Protein AF-A0A0F8YW34-F1 (afdb_monomer_lite)

InterPro domains:
  IPR036278 Sialidase superfamily [SSF50939] (32-177)

pLDDT: mean 95.63, std 7.69, range [44.94, 98.94]

Organism: NCBI:txid412755

Secondary structure (DSSP, 8-state):
---EEEEEETTTTEEEEEEE----TTSSSBTTB---TTPPEEEE-TTS-EEEEE--BB--GGG---SSB---BS--EEEEESSTT-TT-EEEE--S-S--EEEEEEE-TTS-EEEEEESSSSSB-EEEEEESSSSSS-PPPEEEE---EE---SS-SEEEEEEEEEEEE-STTEEEEEEEEEEEEESS----EEEEEEEEEETTTTEEE-TT-PBPP---

Structure (mmCIF, N/CA/C/O backbone):
data_AF-A0A0F8YW34-F1
#
_entry.id   AF-A0A0F8YW34-F1
#
loop_
_atom_site.group_PDB
_atom_site.id
_atom_site.type_symbol
_atom_site.label_atom_id
_atom_site.label_alt_id
_atom_site.label_comp_id
_atom_site.label_asym_id
_atom_site.label_entity_id
_atom_site.label_seq_id
_atom_site.pdbx_PDB_ins_code
_atom_site.Cartn_x
_atom_site.Cartn_y
_atom_site.Cartn_z
_atom_site.occupancy
_atom_site.B_iso_or_equiv
_atom_site.auth_seq_id
_atom_site.auth_comp_id
_atom_site.auth_asym_id
_atom_site.auth_atom_id
_atom_site.pdbx_PDB_model_num
ATOM 1 N N . VAL A 1 1 ? 14.649 -1.106 5.369 1.00 78.38 1 VAL A N 1
ATOM 2 C CA . VAL A 1 1 ? 15.240 -2.137 4.485 1.00 78.38 1 VAL A CA 1
ATOM 3 C C . VAL A 1 1 ? 15.079 -1.636 3.072 1.00 78.38 1 VAL A C 1
ATOM 5 O O . VAL A 1 1 ? 13.955 -1.326 2.693 1.00 78.38 1 VAL A O 1
ATOM 8 N N . ASP A 1 2 ? 16.179 -1.491 2.342 1.00 91.88 2 ASP A N 1
ATOM 9 C CA . ASP A 1 2 ? 16.135 -0.999 0.966 1.00 91.88 2 ASP A CA 1
ATOM 10 C C . ASP A 1 2 ? 15.548 -2.078 0.041 1.00 91.88 2 ASP A C 1
ATOM 12 O O . ASP A 1 2 ? 15.839 -3.263 0.236 1.00 91.88 2 ASP A O 1
ATOM 16 N N . PRO A 1 3 ? 14.709 -1.709 -0.939 1.00 95.81 3 PRO A N 1
ATOM 17 C CA . PRO A 1 3 ? 14.129 -2.653 -1.879 1.00 95.81 3 PRO A CA 1
ATOM 18 C C . PRO A 1 3 ? 15.153 -3.074 -2.936 1.00 95.81 3 PRO A C 1
ATOM 20 O O . PRO A 1 3 ? 15.829 -2.242 -3.545 1.00 95.81 3 PRO A O 1
ATOM 23 N N . TYR A 1 4 ? 15.211 -4.377 -3.186 1.00 97.62 4 TYR A N 1
ATOM 24 C CA . TYR A 1 4 ? 15.992 -4.974 -4.260 1.00 97.62 4 TYR A CA 1
ATOM 25 C C . TYR A 1 4 ? 15.085 -5.847 -5.124 1.00 97.62 4 TYR A C 1
ATOM 27 O O . TYR A 1 4 ? 14.250 -6.577 -4.590 1.00 97.62 4 TYR A O 1
ATOM 35 N N . VAL A 1 5 ? 15.265 -5.789 -6.443 1.00 98.38 5 VAL A N 1
ATOM 36 C CA . VAL A 1 5 ? 14.493 -6.577 -7.414 1.00 98.38 5 VAL A CA 1
ATOM 37 C C . VAL A 1 5 ? 15.435 -7.418 -8.258 1.00 98.38 5 VAL A C 1
ATOM 39 O O . VAL A 1 5 ? 16.443 -6.922 -8.755 1.00 98.38 5 VAL A O 1
ATOM 42 N N . ALA A 1 6 ? 15.092 -8.689 -8.433 1.00 98.50 6 ALA A N 1
ATOM 43 C CA . ALA A 1 6 ? 15.718 -9.594 -9.384 1.00 98.50 6 ALA A CA 1
ATOM 44 C C . ALA A 1 6 ? 14.631 -10.207 -10.270 1.00 98.50 6 ALA A C 1
ATOM 46 O O . ALA A 1 6 ? 13.474 -10.305 -9.855 1.00 98.50 6 ALA A O 1
ATOM 47 N N . SER A 1 7 ? 15.000 -10.630 -11.472 1.00 98.38 7 SER A N 1
ATOM 48 C CA . SER A 1 7 ? 14.108 -11.360 -12.369 1.00 98.38 7 SER A CA 1
ATOM 49 C C . SER A 1 7 ? 14.742 -12.672 -12.804 1.00 98.38 7 SER A C 1
ATOM 51 O O . SER A 1 7 ? 15.967 -12.800 -12.871 1.00 98.38 7 SER A O 1
ATOM 53 N N . TYR A 1 8 ? 13.884 -13.646 -13.096 1.00 98.50 8 TYR A N 1
ATOM 54 C CA . TYR A 1 8 ? 14.257 -14.924 -13.678 1.00 98.50 8 TYR A CA 1
ATOM 55 C C . TYR A 1 8 ? 13.488 -15.113 -14.980 1.00 98.50 8 TYR A C 1
ATOM 57 O O . TYR A 1 8 ? 12.259 -15.049 -15.000 1.00 98.50 8 TYR A O 1
ATOM 65 N N . ASN A 1 9 ? 14.208 -15.326 -16.075 1.00 98.38 9 ASN A N 1
ATOM 66 C CA . ASN A 1 9 ? 13.603 -15.641 -17.359 1.00 98.38 9 ASN A CA 1
ATOM 67 C C . ASN A 1 9 ? 13.508 -17.168 -17.514 1.00 98.38 9 ASN A C 1
ATOM 69 O O . ASN A 1 9 ? 14.533 -17.835 -17.624 1.00 98.38 9 ASN A O 1
ATOM 73 N N . HIS A 1 10 ? 12.281 -17.698 -17.564 1.00 98.38 10 HIS A N 1
ATOM 74 C CA . HIS A 1 10 ? 12.001 -19.138 -17.648 1.00 98.38 10 HIS A CA 1
ATOM 75 C C . HIS A 1 10 ? 12.310 -19.787 -19.007 1.00 98.38 10 HIS A C 1
ATOM 77 O O . HIS A 1 10 ? 12.423 -21.004 -19.075 1.00 98.38 10 HIS A O 1
ATOM 83 N N . GLU A 1 11 ? 12.429 -19.017 -20.091 1.00 98.38 11 GLU A N 1
ATOM 84 C CA . GLU A 1 11 ? 12.780 -19.563 -21.413 1.00 98.38 11 GLU A CA 1
ATOM 85 C C . GLU A 1 11 ? 14.292 -19.751 -21.566 1.00 98.38 11 GLU A C 1
ATOM 87 O O . GLU A 1 11 ? 14.752 -20.619 -22.304 1.00 98.38 11 GLU A O 1
ATOM 92 N N . THR A 1 12 ? 15.074 -18.908 -20.889 1.00 98.25 12 THR A N 1
ATOM 93 C CA . THR A 1 12 ? 16.540 -18.864 -21.016 1.00 98.25 12 THR A CA 1
ATOM 94 C C . THR A 1 12 ? 17.282 -19.338 -19.771 1.00 98.25 12 THR A C 1
ATOM 96 O O . THR A 1 12 ? 18.509 -19.422 -19.810 1.00 98.25 12 THR A O 1
ATOM 99 N N . ASP A 1 13 ? 16.559 -19.600 -18.682 1.00 98.31 13 ASP A N 1
ATOM 100 C CA . ASP A 1 13 ? 17.075 -19.945 -17.355 1.00 98.31 13 ASP A CA 1
ATOM 101 C C . ASP A 1 13 ? 18.115 -18.953 -16.807 1.00 98.31 13 ASP A C 1
ATOM 103 O O . ASP A 1 13 ? 19.103 -19.318 -16.163 1.00 98.31 13 ASP A O 1
ATOM 107 N N . LYS A 1 14 ? 17.908 -17.658 -17.072 1.00 98.50 14 LYS A N 1
ATOM 108 C CA . LYS A 1 14 ? 18.834 -16.589 -16.674 1.00 98.50 14 LYS A CA 1
ATOM 109 C C . LYS A 1 14 ? 18.244 -15.688 -15.602 1.00 98.50 14 LYS A C 1
ATOM 111 O O . LYS A 1 14 ? 17.113 -15.219 -15.716 1.00 98.50 14 LYS A O 1
ATOM 116 N N . TRP A 1 15 ? 19.074 -15.390 -14.606 1.00 98.56 15 TRP A N 1
ATOM 117 C CA . TRP A 1 15 ? 18.828 -14.358 -13.604 1.00 98.56 15 TRP A CA 1
ATOM 118 C C . TRP A 1 15 ? 19.350 -12.994 -14.063 1.00 98.56 15 TRP A C 1
ATOM 120 O O . TRP A 1 15 ? 20.400 -12.906 -14.703 1.00 98.56 15 TRP A O 1
ATOM 130 N N . ALA A 1 16 ? 18.658 -11.932 -13.658 1.00 98.00 16 ALA A N 1
ATOM 131 C CA . ALA A 1 16 ? 19.157 -10.561 -13.681 1.00 98.00 16 ALA A CA 1
ATOM 132 C C . ALA A 1 16 ? 18.957 -9.902 -12.306 1.00 98.00 16 ALA A C 1
ATOM 134 O O . ALA A 1 16 ? 17.943 -10.129 -11.644 1.00 98.00 16 ALA A O 1
ATOM 135 N N . GLY A 1 17 ? 19.916 -9.072 -11.886 1.00 97.19 17 GLY A N 1
ATOM 136 C CA . GLY A 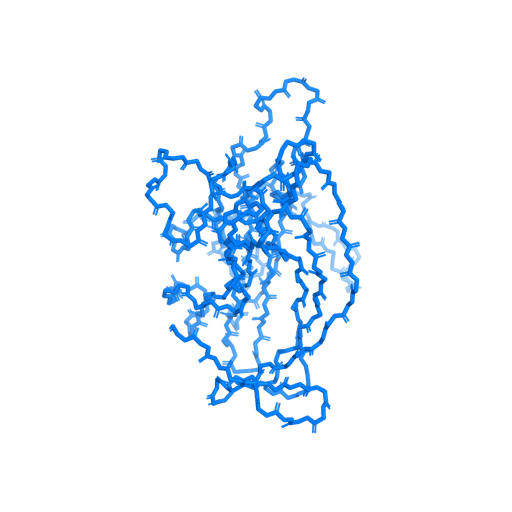1 17 ? 19.918 -8.424 -10.571 1.00 97.19 17 GLY A CA 1
ATOM 137 C C . GLY A 1 17 ? 20.587 -9.261 -9.465 1.00 97.19 17 GLY A C 1
ATOM 138 O O . GLY A 1 17 ? 21.346 -10.183 -9.771 1.00 97.19 17 GLY A O 1
ATOM 139 N N . PRO A 1 18 ? 20.340 -8.938 -8.180 1.00 97.94 18 PRO A N 1
ATOM 140 C CA . PRO A 1 18 ? 19.383 -7.939 -7.709 1.00 97.94 18 PRO A CA 1
ATOM 141 C C . PRO A 1 18 ? 19.844 -6.492 -7.944 1.00 97.94 18 PRO A C 1
ATOM 143 O O . PRO A 1 18 ? 21.006 -6.158 -7.728 1.00 97.94 18 PRO A O 1
ATOM 146 N N . PHE A 1 19 ? 18.915 -5.616 -8.323 1.00 98.50 19 PHE A N 1
ATOM 147 C CA . PHE A 1 19 ? 19.133 -4.174 -8.452 1.00 98.50 19 PHE A CA 1
ATOM 148 C C . PHE A 1 19 ? 18.422 -3.427 -7.325 1.00 98.50 19 PHE A C 1
ATOM 150 O O . PHE A 1 19 ? 17.274 -3.740 -7.004 1.00 98.50 19 PHE A O 1
ATOM 157 N N . LYS A 1 20 ? 19.100 -2.446 -6.719 1.00 97.88 20 LYS A N 1
ATOM 158 C CA . LYS A 1 20 ? 18.512 -1.566 -5.701 1.00 97.88 20 LYS A CA 1
ATOM 159 C C . LYS A 1 20 ? 17.516 -0.624 -6.377 1.00 97.88 20 LYS A C 1
ATOM 161 O O . LYS A 1 20 ? 17.903 0.117 -7.275 1.00 97.88 20 LYS A O 1
ATOM 166 N N . ALA A 1 21 ? 16.265 -0.635 -5.931 1.00 97.94 21 ALA A N 1
ATOM 167 C CA . ALA A 1 21 ? 15.200 0.160 -6.543 1.00 97.94 21 ALA A CA 1
ATOM 168 C C . ALA A 1 21 ? 14.964 1.517 -5.858 1.00 97.94 21 ALA A C 1
ATOM 170 O O . ALA A 1 21 ? 14.319 2.395 -6.420 1.00 97.94 21 ALA A O 1
ATOM 171 N N . GLY A 1 22 ? 15.492 1.704 -4.648 1.00 96.38 22 GLY A N 1
ATOM 172 C CA . GLY A 1 22 ? 15.377 2.950 -3.897 1.00 96.38 22 GLY A CA 1
ATOM 173 C C . GLY A 1 22 ? 16.007 2.849 -2.512 1.00 96.38 22 GLY A C 1
ATOM 174 O O . GLY A 1 22 ? 16.590 1.822 -2.157 1.00 96.38 22 GLY A O 1
ATOM 175 N N . GLU A 1 23 ? 15.902 3.915 -1.724 1.00 94.94 23 GLU A N 1
ATOM 176 C CA . GLU A 1 23 ? 16.476 3.996 -0.376 1.00 94.94 23 GLU A CA 1
ATOM 177 C C . GLU A 1 23 ? 15.376 4.164 0.667 1.00 94.94 23 GLU A C 1
ATOM 179 O O . GLU A 1 23 ? 14.459 4.961 0.497 1.00 94.94 23 GLU A O 1
ATOM 184 N N . SER A 1 24 ? 15.446 3.408 1.761 1.00 92.75 24 SER A N 1
ATOM 185 C CA . SER A 1 24 ? 14.468 3.500 2.841 1.00 92.75 24 SER A CA 1
ATOM 186 C C . SER A 1 24 ? 15.072 4.155 4.076 1.00 92.75 24 SER A C 1
ATOM 188 O O . SER A 1 24 ? 16.062 3.676 4.621 1.00 92.75 24 SER A O 1
ATOM 190 N N . ILE A 1 25 ? 14.379 5.159 4.626 1.00 89.50 25 ILE A N 1
ATOM 191 C CA . ILE A 1 25 ? 14.719 5.781 5.924 1.00 89.50 25 ILE A CA 1
ATOM 192 C C . ILE A 1 25 ? 14.671 4.760 7.082 1.00 89.50 25 ILE A C 1
ATOM 194 O O . ILE A 1 25 ? 15.254 4.971 8.144 1.00 89.50 25 ILE A O 1
ATOM 198 N N . LEU A 1 26 ? 13.982 3.628 6.899 1.00 88.31 26 LEU A N 1
ATOM 199 C CA . LEU A 1 26 ? 13.959 2.538 7.877 1.00 88.31 26 LEU A CA 1
ATOM 200 C C . LEU A 1 26 ? 15.252 1.708 7.887 1.00 88.31 26 LEU A C 1
ATOM 202 O O . LEU A 1 26 ? 15.435 0.879 8.777 1.00 88.31 26 LEU A O 1
ATOM 206 N N . THR A 1 27 ? 16.122 1.854 6.888 1.00 76.69 27 THR A N 1
ATOM 207 C CA . THR A 1 27 ? 17.399 1.139 6.816 1.00 76.69 27 THR A CA 1
ATOM 208 C C . THR A 1 27 ? 18.437 1.820 7.708 1.00 76.69 27 THR A C 1
ATOM 210 O O . THR A 1 27 ? 18.690 3.010 7.573 1.00 76.69 27 THR A O 1
ATOM 213 N N . GLY A 1 28 ? 19.058 1.062 8.617 1.00 65.38 28 GLY A N 1
ATOM 214 C CA . GLY A 1 28 ? 20.258 1.505 9.340 1.00 65.38 28 GLY A CA 1
ATOM 215 C C . GLY A 1 28 ? 20.053 2.598 10.394 1.00 65.38 28 GLY A C 1
ATOM 216 O O . GLY A 1 28 ? 21.042 3.123 10.895 1.00 65.38 28 GLY A O 1
ATOM 217 N N . ARG A 1 29 ? 18.804 2.936 10.751 1.00 65.62 29 ARG A N 1
ATOM 218 C CA . ARG A 1 29 ? 18.524 3.985 11.746 1.00 65.62 29 ARG A CA 1
ATOM 219 C C . ARG A 1 29 ? 19.032 3.626 13.146 1.00 65.62 29 ARG A C 1
ATOM 221 O O . ARG A 1 29 ? 19.507 4.505 13.850 1.00 65.62 29 ARG A O 1
ATOM 228 N N . ASP A 1 30 ? 18.978 2.343 13.499 1.00 67.50 30 ASP A N 1
ATOM 229 C CA . ASP A 1 30 ? 19.445 1.808 14.777 1.00 67.50 30 ASP A CA 1
ATOM 230 C C . ASP A 1 30 ? 20.320 0.561 14.521 1.00 67.50 30 ASP A C 1
ATOM 232 O O . ASP A 1 30 ? 19.841 -0.408 13.916 1.00 67.50 30 ASP A O 1
ATOM 236 N N . PRO A 1 31 ? 21.597 0.540 14.953 1.00 65.12 31 PRO A N 1
ATOM 237 C CA . PRO A 1 31 ? 22.459 -0.630 14.808 1.00 65.12 31 PRO A CA 1
ATOM 238 C C . PRO A 1 31 ? 21.824 -1.881 15.434 1.00 65.12 31 PRO A C 1
ATOM 240 O O . PRO A 1 31 ? 21.493 -1.896 16.616 1.00 65.12 31 PRO A O 1
ATOM 243 N N . GLY A 1 32 ? 21.651 -2.941 14.639 1.00 66.62 32 GLY A N 1
ATOM 244 C CA . GLY A 1 32 ? 21.093 -4.221 15.095 1.00 66.62 32 GLY A CA 1
ATOM 245 C C . GLY A 1 32 ? 19.562 -4.321 15.102 1.00 66.62 32 GLY A C 1
ATOM 246 O O . GLY A 1 32 ? 19.044 -5.406 15.358 1.00 66.62 32 GLY A O 1
ATOM 247 N N . MET A 1 33 ? 18.829 -3.252 14.772 1.00 71.56 33 MET A N 1
ATOM 248 C CA . MET A 1 33 ? 17.365 -3.274 14.679 1.00 71.56 33 MET A CA 1
ATOM 249 C C . MET A 1 33 ? 16.914 -3.097 13.230 1.00 71.56 33 MET A C 1
ATOM 251 O O . MET A 1 33 ? 17.154 -2.070 12.599 1.00 71.56 33 MET A O 1
ATOM 255 N N . ILE A 1 34 ? 16.229 -4.110 12.699 1.00 84.50 34 ILE A N 1
ATOM 256 C CA . ILE A 1 34 ? 15.668 -4.082 11.347 1.00 84.50 34 ILE A CA 1
ATOM 257 C C . ILE A 1 34 ? 14.162 -3.875 11.444 1.00 84.50 34 ILE A C 1
ATOM 259 O O . ILE A 1 34 ? 13.439 -4.711 11.983 1.00 84.50 34 ILE A O 1
ATOM 263 N N . ASP A 1 35 ? 13.676 -2.780 10.865 1.00 90.19 35 ASP A N 1
ATOM 264 C CA . ASP A 1 35 ? 12.251 -2.617 10.622 1.00 90.19 35 ASP A CA 1
ATOM 265 C C . ASP A 1 35 ? 11.845 -3.270 9.291 1.00 90.19 35 ASP A C 1
ATOM 267 O O . ASP A 1 35 ? 12.244 -2.825 8.212 1.00 90.19 35 ASP A O 1
ATOM 271 N N . SER A 1 36 ? 11.031 -4.323 9.379 1.00 91.81 36 SER A N 1
ATOM 272 C CA . SER A 1 36 ? 10.539 -5.109 8.242 1.00 91.81 36 SER A CA 1
ATOM 273 C C . SER A 1 36 ? 9.193 -4.637 7.669 1.00 91.81 36 SER A C 1
ATOM 275 O O . SER A 1 36 ? 8.694 -5.227 6.702 1.00 91.81 36 SER A O 1
ATOM 277 N N . HIS A 1 37 ? 8.581 -3.592 8.230 1.00 95.56 37 HIS A N 1
ATOM 278 C CA . HIS A 1 37 ? 7.275 -3.094 7.789 1.00 95.56 37 HIS A CA 1
ATOM 279 C C . HIS A 1 37 ? 7.350 -2.485 6.388 1.00 95.56 37 HIS A C 1
ATOM 281 O O . HIS A 1 37 ? 6.469 -2.739 5.572 1.00 95.56 37 HIS A O 1
ATOM 287 N N . GLY A 1 38 ? 8.443 -1.781 6.084 1.00 93.88 38 GLY A N 1
ATOM 288 C CA . GLY A 1 38 ? 8.675 -1.130 4.793 1.00 93.88 38 GLY A CA 1
ATOM 289 C C . GLY A 1 38 ? 9.249 -2.032 3.698 1.00 93.88 38 GLY A C 1
ATOM 290 O O . GLY A 1 38 ? 9.922 -1.519 2.808 1.00 93.88 38 GLY A O 1
ATOM 291 N N . LYS A 1 39 ? 9.047 -3.355 3.766 1.00 95.12 39 LYS A N 1
ATOM 292 C CA . LYS A 1 39 ? 9.399 -4.261 2.656 1.00 95.12 39 LYS A CA 1
ATOM 293 C C . LYS A 1 39 ? 8.610 -3.875 1.383 1.00 95.12 39 LYS A C 1
ATOM 295 O O . LYS A 1 39 ? 7.516 -3.325 1.521 1.00 95.12 39 LYS A O 1
ATOM 300 N N . PRO A 1 40 ? 9.126 -4.142 0.171 1.00 97.38 40 PRO A N 1
ATOM 301 C CA . PRO A 1 40 ? 8.451 -3.730 -1.055 1.00 97.38 40 PRO A CA 1
ATOM 302 C C . PRO A 1 40 ? 7.186 -4.546 -1.347 1.00 97.38 40 PRO A C 1
ATOM 304 O O . PRO A 1 40 ? 7.170 -5.762 -1.163 1.00 97.38 40 PRO A O 1
ATOM 307 N N . ALA A 1 41 ? 6.167 -3.861 -1.864 1.00 98.19 41 ALA A N 1
ATOM 308 C CA . ALA A 1 41 ? 5.105 -4.428 -2.693 1.00 98.19 41 ALA A CA 1
ATOM 309 C C . ALA A 1 41 ? 5.397 -4.097 -4.163 1.00 98.19 41 ALA A C 1
ATOM 311 O O . ALA A 1 41 ? 5.991 -3.052 -4.423 1.00 98.19 41 ALA A O 1
ATOM 312 N N . ILE A 1 42 ? 4.996 -4.961 -5.096 1.00 98.56 42 ILE A N 1
ATOM 313 C CA . ILE A 1 42 ? 5.322 -4.856 -6.526 1.00 98.56 42 ILE A CA 1
ATOM 314 C C . ILE A 1 42 ? 4.069 -5.000 -7.390 1.00 98.56 42 ILE A C 1
ATOM 316 O O . ILE A 1 42 ? 3.207 -5.817 -7.076 1.00 98.56 42 ILE A O 1
ATOM 320 N N . ILE A 1 43 ? 3.987 -4.243 -8.486 1.00 98.69 43 ILE A N 1
ATOM 321 C CA . ILE A 1 43 ? 3.012 -4.472 -9.562 1.00 98.69 43 ILE A CA 1
ATOM 322 C C . ILE A 1 43 ? 3.586 -4.050 -10.918 1.00 98.69 43 ILE A C 1
ATOM 324 O O . ILE A 1 43 ? 4.527 -3.259 -10.969 1.00 98.69 43 ILE A O 1
ATOM 328 N N . ILE A 1 44 ? 3.035 -4.576 -12.012 1.00 98.88 44 ILE A N 1
ATOM 329 C CA . ILE A 1 44 ? 3.383 -4.176 -13.382 1.00 98.88 44 ILE A CA 1
ATOM 330 C C . ILE A 1 44 ? 2.157 -3.515 -14.012 1.00 98.88 44 ILE A C 1
ATOM 332 O O . ILE A 1 44 ? 1.078 -4.116 -14.035 1.00 98.88 44 ILE A O 1
ATOM 336 N N . ASP A 1 45 ? 2.310 -2.288 -14.503 1.00 98.81 45 ASP A N 1
ATOM 337 C CA . ASP A 1 45 ? 1.236 -1.552 -15.178 1.00 98.81 45 ASP A CA 1
ATOM 338 C C . ASP A 1 45 ? 0.948 -2.106 -16.591 1.00 98.81 45 ASP A C 1
ATOM 340 O O . ASP A 1 45 ? 1.600 -3.044 -17.057 1.00 98.81 45 ASP A O 1
ATOM 344 N N . ASP A 1 46 ? -0.043 -1.556 -17.296 1.00 98.75 46 ASP A N 1
ATOM 345 C CA . ASP A 1 46 ? -0.410 -2.033 -18.643 1.00 98.75 46 ASP A CA 1
ATOM 346 C C . ASP A 1 46 ? 0.589 -1.627 -19.731 1.00 98.75 46 ASP A C 1
ATOM 348 O O . ASP A 1 46 ? 0.535 -2.109 -20.863 1.00 98.75 46 ASP A O 1
ATOM 352 N N . LYS A 1 47 ? 1.532 -0.750 -19.392 1.00 98.75 47 LYS A N 1
ATOM 353 C CA . LYS A 1 47 ? 2.621 -0.317 -20.266 1.00 98.75 47 LYS A CA 1
ATOM 354 C C . LYS A 1 47 ? 3.921 -1.069 -19.981 1.00 98.75 47 LYS A C 1
ATOM 356 O O . LYS A 1 47 ? 4.926 -0.785 -20.631 1.00 98.75 47 LYS A O 1
ATOM 361 N N . GLY A 1 48 ? 3.906 -2.029 -19.055 1.00 98.75 48 GLY A N 1
ATOM 362 C CA . GLY A 1 48 ? 5.051 -2.842 -18.666 1.00 98.75 48 GLY A CA 1
ATOM 363 C C . GLY A 1 48 ? 6.014 -2.154 -17.699 1.00 98.75 48 GLY A C 1
ATOM 364 O O . GLY A 1 48 ? 7.077 -2.708 -17.427 1.00 98.75 48 GLY A O 1
ATOM 365 N N . TYR A 1 49 ? 5.705 -0.966 -17.178 1.00 98.88 49 TYR A N 1
ATOM 366 C CA . TYR A 1 49 ? 6.512 -0.378 -16.114 1.00 98.88 49 TYR A CA 1
ATOM 367 C C . TYR A 1 49 ? 6.276 -1.126 -14.807 1.00 98.88 49 TYR A C 1
ATOM 369 O O . TYR A 1 49 ? 5.155 -1.509 -14.472 1.00 98.88 49 TYR A O 1
ATOM 377 N N . ILE A 1 50 ? 7.356 -1.346 -14.065 1.00 98.88 50 ILE A N 1
ATOM 378 C CA . ILE A 1 50 ? 7.314 -2.073 -12.800 1.00 98.88 50 ILE A CA 1
ATOM 379 C C . ILE A 1 50 ? 7.326 -1.034 -11.689 1.00 98.88 50 ILE A C 1
ATOM 381 O O . ILE A 1 50 ? 8.200 -0.171 -11.654 1.00 98.88 50 ILE A O 1
ATOM 385 N N . HIS A 1 51 ? 6.361 -1.122 -10.785 1.00 98.88 51 HIS A N 1
ATOM 386 C CA . HIS A 1 51 ? 6.189 -0.217 -9.659 1.00 98.88 51 HIS A CA 1
ATOM 387 C C . HIS A 1 51 ? 6.545 -0.933 -8.363 1.00 98.88 51 HIS A C 1
ATOM 389 O O . HIS A 1 51 ? 6.164 -2.090 -8.175 1.00 98.88 51 HIS A O 1
ATOM 395 N N . LEU A 1 52 ? 7.215 -0.232 -7.447 1.00 98.75 52 LEU A N 1
ATOM 396 C CA . LEU A 1 52 ? 7.381 -0.676 -6.067 1.00 98.75 52 LEU A CA 1
ATOM 397 C C . LEU A 1 52 ? 6.880 0.376 -5.091 1.00 98.75 52 LEU A C 1
ATOM 399 O O . LEU A 1 52 ? 7.222 1.550 -5.216 1.00 98.75 52 LEU A O 1
ATOM 403 N N . VAL A 1 53 ? 6.179 -0.067 -4.048 1.00 98.69 53 VAL A N 1
ATOM 404 C CA . VAL A 1 53 ? 5.850 0.778 -2.893 1.00 98.69 53 VAL A CA 1
ATOM 405 C C . VAL A 1 53 ? 6.466 0.178 -1.635 1.00 98.69 53 VAL A C 1
ATOM 407 O O . VAL A 1 53 ? 6.203 -0.976 -1.287 1.00 98.69 53 VAL A O 1
ATOM 410 N N . PHE A 1 54 ? 7.304 0.942 -0.937 1.00 98.19 54 PHE A N 1
ATOM 411 C CA . PHE A 1 54 ? 8.135 0.444 0.165 1.00 98.19 54 PHE A CA 1
ATOM 412 C C . PHE A 1 54 ? 8.418 1.529 1.217 1.00 98.19 54 PHE A C 1
ATOM 414 O O . PHE A 1 54 ? 7.902 2.641 1.157 1.00 98.19 54 PHE A O 1
ATOM 421 N N . GLY A 1 55 ? 9.213 1.191 2.234 1.00 96.44 55 GLY A N 1
ATOM 422 C CA . GLY A 1 55 ? 9.830 2.144 3.163 1.00 96.44 55 GLY A CA 1
ATOM 423 C C . GLY A 1 55 ? 8.936 2.730 4.261 1.00 96.44 55 GLY A C 1
ATOM 424 O O . GLY A 1 55 ? 9.461 3.285 5.226 1.00 96.44 55 GLY A O 1
ATOM 425 N N . GLY A 1 56 ? 7.619 2.561 4.161 1.00 96.88 56 GLY A N 1
ATOM 426 C CA . GLY A 1 56 ? 6.656 3.096 5.119 1.00 96.88 56 GLY A CA 1
ATOM 427 C C . GLY A 1 56 ? 6.480 2.242 6.378 1.00 96.88 56 GLY A C 1
ATOM 428 O O . GLY A 1 56 ? 6.267 1.030 6.308 1.00 96.88 56 GLY A O 1
ATOM 429 N N . HIS A 1 57 ? 6.511 2.896 7.539 1.00 97.31 57 HIS A N 1
ATOM 430 C CA . HIS A 1 57 ? 5.939 2.395 8.792 1.00 97.31 57 HIS A CA 1
ATOM 431 C C . HIS A 1 57 ? 5.148 3.515 9.494 1.00 97.31 57 HIS A C 1
ATOM 433 O O . HIS A 1 57 ? 5.305 3.800 10.684 1.00 97.31 57 HIS A O 1
ATOM 439 N N . GLY A 1 58 ? 4.295 4.180 8.718 1.00 97.44 58 GLY A N 1
ATOM 440 C CA . GLY A 1 58 ? 3.325 5.163 9.186 1.00 97.44 58 GLY A CA 1
ATOM 441 C C . GLY A 1 58 ? 3.768 6.622 9.109 1.00 97.44 58 GLY A C 1
ATOM 442 O O . GLY A 1 58 ? 2.972 7.492 9.458 1.00 97.44 58 GLY A O 1
ATOM 443 N N . GLY A 1 59 ? 4.988 6.907 8.645 1.00 96.81 59 GLY A N 1
ATOM 444 C CA . GLY A 1 59 ? 5.496 8.272 8.511 1.00 96.81 59 GLY A CA 1
ATOM 445 C C . GLY A 1 59 ? 5.784 8.956 9.848 1.00 96.81 59 GLY A C 1
ATOM 446 O O . GLY A 1 59 ? 5.421 8.473 10.921 1.00 96.81 59 GLY A O 1
ATOM 447 N N . THR A 1 60 ? 6.464 10.094 9.783 1.00 96.00 60 THR A N 1
ATOM 448 C CA . THR A 1 60 ? 6.847 10.920 10.934 1.00 96.00 60 THR A CA 1
ATOM 449 C C . THR A 1 60 ? 6.190 12.298 10.849 1.00 96.00 60 THR A C 1
ATOM 451 O O . THR A 1 60 ? 5.691 12.693 9.799 1.00 96.00 60 THR A O 1
ATOM 454 N N . GLN A 1 61 ? 6.139 13.028 11.965 1.00 96.88 61 GLN A N 1
ATOM 455 C CA . GLN A 1 61 ? 5.442 14.322 12.046 1.00 96.88 61 GLN A CA 1
ATOM 456 C C . GLN A 1 61 ? 6.040 15.403 11.131 1.00 96.88 61 GLN A C 1
ATOM 458 O O . GLN A 1 61 ? 5.324 16.299 10.694 1.00 96.88 61 GLN A O 1
ATOM 463 N N . ASP A 1 62 ? 7.334 15.319 10.822 1.00 96.44 62 ASP A N 1
ATOM 464 C CA . ASP A 1 62 ? 8.032 16.215 9.894 1.00 96.44 62 ASP A CA 1
ATOM 465 C C . ASP A 1 62 ? 7.569 16.061 8.436 1.00 96.44 62 ASP A C 1
ATOM 467 O O . ASP A 1 62 ? 7.716 16.996 7.655 1.00 96.44 62 ASP A O 1
ATOM 471 N N . LEU A 1 63 ? 6.928 14.939 8.084 1.00 96.62 63 LEU A N 1
ATOM 472 C CA . LEU A 1 63 ? 6.320 14.726 6.764 1.00 96.62 63 LEU A CA 1
ATOM 473 C C . LEU A 1 63 ? 4.963 15.440 6.615 1.00 96.62 63 LEU A C 1
ATOM 475 O O . LEU A 1 63 ? 4.352 15.391 5.550 1.00 96.62 63 LEU A O 1
ATOM 479 N N . GLY A 1 64 ? 4.469 16.086 7.678 1.00 97.62 64 GLY A N 1
ATOM 480 C CA . GLY A 1 64 ? 3.215 16.836 7.699 1.00 97.62 64 GLY A CA 1
ATOM 481 C C . GLY A 1 64 ? 2.163 16.248 8.641 1.00 97.62 64 GLY A C 1
ATOM 482 O O . GLY A 1 64 ? 2.431 15.365 9.455 1.00 97.62 64 GLY A O 1
ATOM 483 N N . LYS A 1 65 ? 0.927 16.752 8.536 1.00 97.94 65 LYS A N 1
ATOM 484 C CA . LYS A 1 65 ? -0.188 16.310 9.382 1.00 97.94 65 LYS A CA 1
ATOM 485 C C . LYS A 1 65 ? -0.854 15.056 8.809 1.00 97.94 65 LYS A C 1
ATOM 487 O O . LYS A 1 65 ? -1.508 15.134 7.773 1.00 97.94 65 LYS A O 1
ATOM 492 N N . ASN A 1 66 ? -0.793 13.941 9.534 1.00 98.31 66 ASN A N 1
ATOM 493 C CA . ASN A 1 66 ? -1.617 12.768 9.249 1.00 98.31 66 ASN A CA 1
ATOM 494 C C . ASN A 1 66 ? -3.049 12.998 9.766 1.00 98.31 66 ASN A C 1
ATOM 496 O O . ASN A 1 66 ? -3.282 13.092 10.971 1.00 98.31 66 ASN A O 1
ATOM 500 N N . THR A 1 67 ? -4.010 13.135 8.854 1.00 97.38 67 THR A N 1
ATOM 501 C CA . THR A 1 67 ? -5.427 13.386 9.172 1.00 97.38 67 THR A CA 1
ATOM 502 C C . THR A 1 67 ? -6.253 12.112 9.339 1.00 97.38 67 THR A C 1
ATOM 504 O O . THR A 1 67 ? -7.388 12.193 9.801 1.00 97.38 67 THR A O 1
ATOM 507 N N . LEU A 1 68 ? -5.695 10.949 8.991 1.00 98.31 68 LEU A N 1
ATOM 508 C CA . LEU A 1 68 ? -6.385 9.654 9.008 1.00 98.31 68 LEU A CA 1
ATOM 509 C C . LEU A 1 68 ? -5.778 8.674 10.017 1.00 98.31 68 LEU A C 1
ATOM 511 O O . LEU A 1 68 ? -6.135 7.495 10.027 1.00 98.31 68 LEU A O 1
ATOM 515 N N . GLY A 1 69 ? -4.870 9.143 10.873 1.00 98.00 69 GLY A N 1
ATOM 516 C CA . GLY A 1 69 ? -4.249 8.289 11.866 1.00 98.00 69 GLY A CA 1
ATOM 517 C C . GLY A 1 69 ? -3.080 8.897 12.614 1.00 98.00 69 GLY A C 1
ATOM 518 O O . GLY A 1 69 ? -2.824 10.101 12.569 1.00 98.00 69 GLY A O 1
ATOM 519 N N . ASN A 1 70 ? -2.363 8.032 13.323 1.00 98.12 70 ASN A N 1
ATOM 520 C CA . ASN A 1 70 ? -1.164 8.394 14.058 1.00 98.12 70 ASN A CA 1
ATOM 521 C C . ASN A 1 70 ? 0.115 8.131 13.251 1.00 98.12 70 ASN A C 1
ATOM 523 O O . ASN A 1 70 ? 0.123 7.485 12.205 1.00 98.12 70 ASN A O 1
ATOM 527 N N . TYR A 1 71 ? 1.222 8.639 13.778 1.00 98.25 71 TYR A N 1
ATOM 528 C CA . TYR A 1 71 ? 2.547 8.506 13.182 1.00 98.25 71 TYR A CA 1
ATOM 529 C C . TYR A 1 71 ? 3.260 7.249 13.678 1.00 98.25 71 TYR A C 1
ATOM 531 O O . TYR A 1 71 ? 2.958 6.723 14.755 1.00 98.25 71 TYR A O 1
ATOM 539 N N . GLY A 1 72 ? 4.247 6.820 12.904 1.00 95.50 72 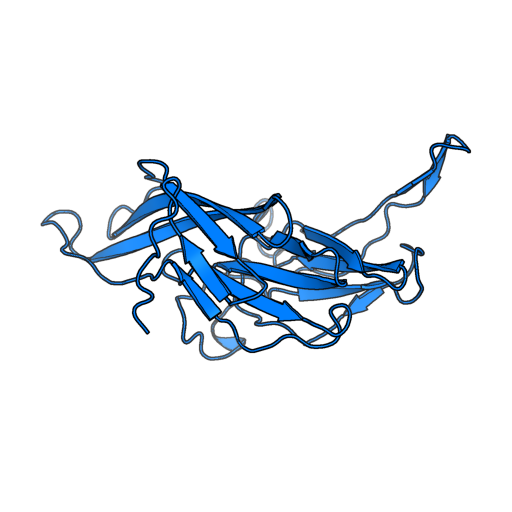GLY A N 1
ATOM 540 C CA . GLY A 1 72 ? 5.243 5.834 13.293 1.00 95.50 72 GLY A CA 1
ATOM 541 C C . GLY A 1 72 ? 6.627 6.306 12.863 1.00 95.50 72 GLY A C 1
ATOM 542 O O . GLY A 1 72 ? 7.167 7.260 13.422 1.00 95.50 72 GLY A O 1
ATOM 543 N N . ARG A 1 73 ? 7.216 5.619 11.885 1.00 93.62 73 ARG A N 1
ATOM 544 C CA . ARG A 1 73 ? 8.532 5.931 11.313 1.00 93.62 73 ARG A CA 1
ATOM 545 C C . ARG A 1 73 ? 8.572 5.595 9.824 1.00 93.62 73 ARG A C 1
ATOM 547 O O . ARG A 1 73 ? 7.740 4.840 9.349 1.00 93.62 73 ARG A O 1
ATOM 554 N N . GLY A 1 74 ? 9.554 6.123 9.096 1.00 94.00 74 GLY A N 1
ATOM 555 C CA . GLY A 1 74 ? 9.756 5.821 7.673 1.00 94.00 74 GLY A CA 1
ATOM 556 C C . GLY A 1 74 ? 8.701 6.433 6.744 1.00 94.00 74 GLY A C 1
ATOM 557 O O . GLY A 1 74 ? 7.500 6.299 6.972 1.00 94.00 74 GLY A O 1
ATOM 558 N N . LYS A 1 75 ? 9.165 7.093 5.680 1.00 96.19 75 LYS A N 1
ATOM 559 C CA . LYS A 1 75 ? 8.326 7.604 4.587 1.00 96.19 75 LYS A CA 1
ATOM 560 C C . LYS A 1 75 ? 7.896 6.429 3.702 1.00 96.19 75 LYS A C 1
ATOM 562 O O . LYS A 1 75 ? 8.747 5.634 3.306 1.00 96.19 75 LYS A O 1
ATOM 567 N N . MET A 1 76 ? 6.603 6.321 3.389 1.00 98.12 76 MET A N 1
ATOM 568 C CA . MET A 1 76 ? 6.147 5.453 2.300 1.00 98.12 76 MET A CA 1
ATOM 569 C C . MET A 1 76 ? 6.589 6.054 0.960 1.00 98.12 76 MET A C 1
ATOM 571 O O . MET A 1 76 ? 6.330 7.224 0.695 1.00 98.12 76 MET A O 1
ATOM 575 N N . ILE A 1 77 ? 7.289 5.262 0.153 1.00 98.38 77 ILE A N 1
ATOM 576 C CA . ILE A 1 77 ? 7.941 5.688 -1.089 1.00 98.38 77 ILE A CA 1
ATOM 577 C C . ILE A 1 77 ? 7.402 4.843 -2.238 1.00 98.38 77 ILE A C 1
ATOM 579 O O . ILE A 1 77 ? 7.255 3.629 -2.085 1.00 98.38 77 ILE A O 1
ATOM 583 N N . HIS A 1 78 ? 7.149 5.482 -3.377 1.00 98.81 78 HIS A N 1
ATOM 584 C CA . HIS A 1 78 ? 6.783 4.838 -4.629 1.00 98.81 78 HIS A CA 1
ATOM 585 C C . HIS A 1 78 ? 7.887 5.064 -5.656 1.00 98.81 78 HIS A C 1
ATOM 587 O O . HIS A 1 78 ? 8.277 6.200 -5.900 1.00 98.81 78 HIS A O 1
ATOM 593 N N . VAL A 1 79 ? 8.390 3.991 -6.259 1.00 98.88 79 VAL A N 1
ATOM 594 C CA . VAL A 1 79 ? 9.316 4.059 -7.394 1.00 98.88 79 VAL A CA 1
ATOM 595 C C . VAL A 1 79 ? 8.751 3.293 -8.577 1.00 98.88 79 VAL A C 1
ATOM 597 O O . VAL A 1 79 ? 7.996 2.336 -8.404 1.00 98.88 79 VAL A O 1
ATOM 600 N N . VAL A 1 80 ? 9.160 3.686 -9.774 1.00 98.88 80 VAL A N 1
ATOM 601 C CA . VAL A 1 80 ? 8.815 3.020 -11.029 1.00 98.88 80 VAL A CA 1
ATOM 602 C C . VAL A 1 80 ? 10.074 2.808 -11.862 1.00 98.88 80 VAL A C 1
ATOM 604 O O . VAL A 1 80 ? 11.029 3.580 -11.756 1.00 98.88 80 VAL A O 1
ATOM 607 N N . THR A 1 81 ? 10.112 1.759 -12.681 1.00 98.88 81 THR A N 1
ATOM 608 C CA . THR A 1 81 ? 11.209 1.580 -13.637 1.00 98.88 81 THR A CA 1
ATOM 609 C C . THR A 1 81 ? 11.256 2.735 -14.633 1.00 98.88 81 THR A C 1
ATOM 611 O O . THR A 1 81 ? 10.228 3.279 -15.032 1.00 98.88 81 THR A O 1
ATOM 614 N N . LYS A 1 82 ? 12.451 3.108 -15.098 1.00 98.75 82 LYS A N 1
ATOM 615 C CA . LYS A 1 82 ? 12.577 4.144 -16.143 1.00 98.75 82 LYS A CA 1
ATOM 616 C C . LYS A 1 82 ? 12.148 3.653 -17.526 1.00 98.75 82 LYS A C 1
ATOM 618 O O . LYS A 1 82 ? 11.825 4.455 -18.402 1.00 98.75 82 LYS A O 1
ATOM 623 N N . LYS A 1 83 ? 12.170 2.336 -17.745 1.00 98.75 83 LYS A N 1
ATOM 624 C CA . LYS A 1 83 ? 11.746 1.684 -18.990 1.00 98.75 83 LYS A CA 1
ATOM 625 C C . LYS A 1 83 ? 10.821 0.502 -18.680 1.00 98.75 83 LYS A C 1
ATOM 627 O O . LYS A 1 83 ? 10.970 -0.120 -17.622 1.00 98.75 83 LYS A O 1
ATOM 632 N N . PRO A 1 84 ? 9.896 0.157 -19.590 1.00 98.69 84 PRO A N 1
ATOM 633 C CA . PRO A 1 84 ? 9.096 -1.052 -19.456 1.00 98.69 84 PRO A CA 1
ATOM 634 C C . PRO A 1 84 ? 9.963 -2.308 -19.342 1.00 98.69 84 PRO A C 1
ATOM 636 O O . PRO A 1 84 ? 10.915 -2.472 -20.103 1.00 98.69 84 PRO A O 1
ATOM 639 N N . MET A 1 85 ? 9.610 -3.196 -18.412 1.00 98.12 85 MET A N 1
ATOM 640 C CA . MET A 1 85 ? 10.209 -4.518 -18.190 1.00 98.12 85 MET A CA 1
ATOM 641 C C . MET A 1 85 ? 11.718 -4.522 -17.882 1.00 98.12 85 MET A C 1
ATOM 643 O O . MET A 1 85 ? 12.349 -5.579 -17.900 1.00 98.12 85 MET A O 1
ATOM 647 N N . ASP A 1 86 ? 12.299 -3.364 -17.558 1.00 98.56 86 ASP A N 1
ATOM 648 C CA . ASP A 1 86 ? 13.719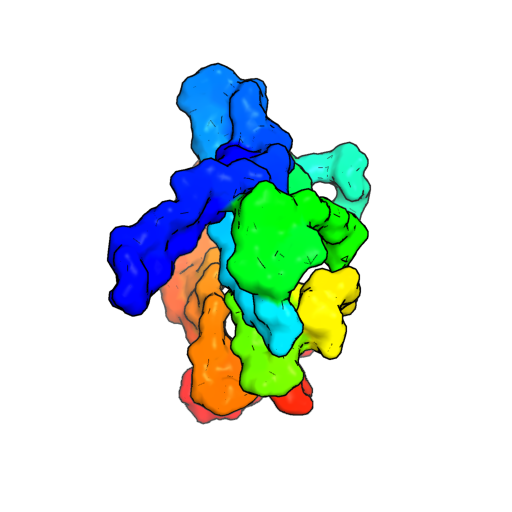 -3.197 -17.243 1.00 98.56 86 ASP A CA 1
ATOM 649 C C . ASP A 1 86 ? 13.899 -2.814 -15.769 1.00 98.56 86 ASP A C 1
ATOM 651 O O . ASP A 1 86 ? 13.686 -1.671 -15.370 1.00 98.56 86 ASP A O 1
ATOM 655 N N . ILE A 1 87 ? 14.309 -3.786 -14.953 1.00 98.69 87 ILE A N 1
ATOM 656 C CA . ILE A 1 87 ? 14.509 -3.626 -13.504 1.00 98.69 87 ILE A CA 1
ATOM 657 C C . ILE A 1 87 ? 15.834 -2.938 -13.129 1.00 98.69 87 ILE A C 1
ATOM 659 O O . ILE A 1 87 ? 16.140 -2.837 -11.939 1.00 98.69 87 ILE A O 1
ATOM 663 N N . SER A 1 88 ? 16.655 -2.517 -14.098 1.00 98.50 88 SER A N 1
ATOM 664 C CA . SER A 1 88 ? 18.004 -1.997 -13.823 1.00 98.50 88 SER A CA 1
ATOM 665 C C . SER A 1 88 ? 18.036 -0.530 -13.383 1.00 98.50 88 SER A C 1
ATOM 667 O O . SER A 1 88 ? 18.982 -0.121 -12.709 1.00 98.50 88 SER A O 1
ATOM 669 N N . GLU A 1 89 ? 17.004 0.256 -13.706 1.00 98.56 89 GLU A N 1
ATOM 670 C CA . GLU A 1 89 ? 16.926 1.683 -13.380 1.00 98.56 89 GLU A CA 1
ATOM 671 C C . GLU A 1 89 ? 15.532 2.095 -12.899 1.00 98.56 89 GLU A C 1
ATOM 673 O O . GLU A 1 89 ? 14.522 1.754 -13.516 1.00 98.56 89 GLU A O 1
ATOM 678 N N . TRP A 1 90 ? 15.496 2.917 -11.849 1.00 98.81 90 TRP A N 1
ATOM 679 C CA . TRP A 1 90 ? 14.274 3.339 -11.163 1.00 98.81 90 TRP A CA 1
ATOM 680 C C . TRP A 1 90 ? 14.233 4.859 -10.974 1.00 98.81 90 TRP A C 1
ATOM 682 O O . TRP A 1 90 ? 15.275 5.521 -10.962 1.00 98.81 90 TRP A O 1
ATOM 692 N N . GLU A 1 91 ? 13.032 5.405 -10.817 1.00 98.50 91 GLU A N 1
ATOM 693 C CA . GLU A 1 91 ? 12.769 6.793 -10.425 1.00 98.50 91 GLU A CA 1
ATOM 694 C C . GLU A 1 91 ? 11.691 6.845 -9.329 1.00 98.50 91 GLU A C 1
ATOM 696 O O . GLU A 1 91 ? 10.749 6.054 -9.354 1.00 98.50 91 GLU A O 1
ATOM 701 N N . GLU A 1 92 ? 11.831 7.747 -8.351 1.00 98.50 92 GLU A N 1
ATOM 702 C CA . GLU A 1 92 ? 10.819 7.977 -7.305 1.00 98.50 92 GLU A CA 1
ATOM 703 C C . GLU A 1 92 ? 9.684 8.859 -7.837 1.00 98.50 92 GLU A C 1
ATOM 705 O O . GLU A 1 92 ? 9.925 9.894 -8.459 1.00 98.50 92 GLU A O 1
ATOM 710 N N . LEU A 1 93 ? 8.445 8.459 -7.551 1.00 97.06 93 LEU A N 1
ATOM 711 C CA . LEU A 1 93 ? 7.238 9.235 -7.787 1.00 97.06 93 LEU A CA 1
ATOM 712 C C . LEU A 1 93 ? 6.717 9.742 -6.433 1.00 97.06 93 LEU A C 1
ATOM 714 O O . LEU A 1 93 ? 6.231 8.968 -5.610 1.00 97.06 93 LEU A O 1
ATOM 718 N N . ASP A 1 94 ? 6.801 11.051 -6.190 1.00 96.19 94 ASP A N 1
ATOM 719 C CA . ASP A 1 94 ? 6.252 11.690 -4.980 1.00 96.19 94 ASP A CA 1
ATOM 720 C C . ASP A 1 94 ? 4.739 11.933 -5.148 1.00 96.19 94 ASP A C 1
ATOM 722 O O . ASP A 1 94 ? 4.269 13.066 -5.232 1.00 96.19 94 ASP A O 1
ATOM 726 N N . ASN A 1 95 ? 3.976 10.846 -5.319 1.00 98.44 95 ASN A N 1
ATOM 727 C CA . ASN A 1 95 ? 2.575 10.886 -5.761 1.00 98.44 95 ASN A CA 1
ATOM 728 C C . ASN A 1 95 ? 1.593 10.082 -4.889 1.00 98.44 95 ASN A C 1
ATOM 730 O O . ASN A 1 95 ? 0.425 9.942 -5.248 1.00 98.44 95 ASN A O 1
ATOM 734 N N . ILE A 1 96 ? 2.047 9.574 -3.743 1.00 98.62 96 ILE A N 1
ATOM 735 C CA . ILE A 1 96 ? 1.232 8.861 -2.749 1.00 98.62 96 ILE A CA 1
ATOM 736 C C . ILE A 1 96 ? 1.413 9.494 -1.367 1.00 98.62 96 ILE A C 1
ATOM 738 O O . ILE A 1 96 ? 2.354 10.253 -1.136 1.00 98.62 96 ILE A O 1
ATOM 742 N N . SER A 1 97 ? 0.519 9.192 -0.423 1.00 98.19 97 SER A N 1
ATOM 743 C CA . SER A 1 97 ? 0.670 9.675 0.955 1.00 98.19 97 SER A CA 1
ATOM 744 C C . SER A 1 97 ? 1.982 9.172 1.580 1.00 98.19 97 SER A C 1
ATOM 746 O O . SER A 1 97 ? 2.277 7.983 1.486 1.00 98.19 97 SER A O 1
ATOM 748 N N . PRO A 1 98 ? 2.748 10.001 2.310 1.00 98.19 98 PRO A N 1
ATOM 749 C CA . PRO A 1 98 ? 3.940 9.521 3.011 1.00 98.19 98 PRO A CA 1
ATOM 750 C C . PRO A 1 98 ? 3.595 8.664 4.245 1.00 98.19 98 PRO A C 1
ATOM 752 O O . PRO A 1 98 ? 4.462 7.970 4.785 1.00 98.19 98 PRO A O 1
ATOM 755 N N . PHE A 1 99 ? 2.341 8.713 4.711 1.00 98.62 99 PHE A N 1
ATOM 756 C CA . PHE A 1 99 ? 1.864 8.059 5.929 1.00 98.62 99 PHE A CA 1
ATOM 757 C C . PHE A 1 99 ? 1.296 6.675 5.620 1.00 98.62 99 PHE A C 1
ATOM 759 O O . PHE A 1 99 ? 0.082 6.494 5.596 1.00 98.62 99 PHE A O 1
ATOM 766 N N . GLY A 1 100 ? 2.160 5.685 5.395 1.00 98.25 100 GLY A N 1
ATOM 767 C CA . GLY A 1 100 ? 1.711 4.336 5.045 1.00 98.25 100 GLY A CA 1
ATOM 768 C C . GLY A 1 100 ? 2.453 3.207 5.743 1.00 98.25 100 GLY A C 1
ATOM 769 O O . GLY A 1 100 ? 3.634 3.330 6.062 1.00 98.25 100 GLY A O 1
ATOM 770 N N . THR A 1 101 ? 1.741 2.108 5.994 1.00 98.69 101 THR A N 1
ATOM 771 C CA . THR A 1 101 ? 2.287 0.807 6.409 1.00 98.69 101 THR A CA 1
ATOM 772 C C . THR A 1 101 ? 1.507 -0.309 5.704 1.00 98.69 101 THR A C 1
ATOM 774 O O . THR A 1 101 ? 0.285 -0.207 5.603 1.00 98.69 101 THR A O 1
ATOM 777 N N . TYR A 1 102 ? 2.178 -1.404 5.322 1.00 98.50 102 TYR A N 1
ATOM 778 C CA . TYR A 1 102 ? 1.570 -2.615 4.729 1.00 98.50 102 TYR A CA 1
ATOM 779 C C . TYR A 1 102 ? 0.956 -2.417 3.338 1.00 98.50 102 TYR A C 1
ATOM 781 O O . TYR A 1 102 ? -0.217 -2.710 3.114 1.00 98.50 102 TYR A O 1
ATOM 789 N N . ASN A 1 103 ? 1.778 -1.925 2.418 1.00 98.38 103 ASN A N 1
ATOM 790 C CA . ASN A 1 103 ? 1.399 -1.630 1.038 1.00 98.38 103 ASN A CA 1
ATOM 791 C C . ASN A 1 103 ? 0.954 -2.901 0.307 1.00 98.38 103 ASN A C 1
ATOM 793 O O . ASN A 1 103 ? 1.651 -3.915 0.356 1.00 98.38 103 ASN A O 1
ATOM 797 N N . GLN A 1 104 ? -0.184 -2.831 -0.376 1.00 98.81 104 GLN A N 1
ATOM 798 C CA . GLN A 1 104 ? -0.756 -3.900 -1.191 1.00 98.81 104 GLN A CA 1
ATOM 799 C C . GLN A 1 104 ? -1.295 -3.272 -2.473 1.00 98.81 104 GLN A C 1
ATOM 801 O O . GLN A 1 104 ? -2.117 -2.360 -2.414 1.00 98.81 104 GLN A O 1
ATOM 806 N N . LEU A 1 105 ? -0.776 -3.708 -3.617 1.00 98.69 105 LEU A N 1
ATOM 807 C CA . LEU A 1 105 ? -1.159 -3.202 -4.931 1.00 98.69 105 LEU A CA 1
ATOM 808 C C . LEU A 1 105 ? -2.064 -4.233 -5.594 1.00 98.69 105 LEU A C 1
ATOM 810 O O . LEU A 1 105 ? -1.666 -5.387 -5.730 1.00 98.69 105 LEU A O 1
ATOM 814 N N . VAL A 1 106 ? -3.251 -3.806 -6.010 1.00 98.75 106 VAL A N 1
ATOM 815 C CA . VAL A 1 106 ? -4.197 -4.624 -6.775 1.00 98.75 106 VAL A CA 1
ATOM 816 C C . VAL A 1 106 ? -4.416 -3.932 -8.111 1.00 98.75 106 VAL A C 1
ATOM 818 O O . VAL A 1 106 ? -4.757 -2.749 -8.130 1.00 98.75 106 VAL A O 1
ATOM 821 N N . LYS A 1 107 ? -4.184 -4.643 -9.218 1.00 98.69 107 LYS A N 1
ATOM 822 C CA . LYS A 1 107 ? -4.484 -4.149 -10.565 1.00 98.69 107 LYS A CA 1
ATOM 823 C C . LYS A 1 107 ? -5.728 -4.856 -11.086 1.00 98.69 107 LYS A C 1
ATOM 825 O O . LYS A 1 107 ? -5.823 -6.079 -10.982 1.00 98.69 107 LYS A O 1
ATOM 830 N N . MET A 1 108 ? -6.667 -4.086 -11.615 1.00 98.62 108 MET A N 1
ATOM 831 C CA . MET A 1 108 ? -7.888 -4.596 -12.233 1.00 98.62 108 MET A CA 1
ATOM 832 C C . MET A 1 108 ? -7.667 -4.859 -13.728 1.00 98.62 108 MET A C 1
ATOM 834 O O . MET A 1 108 ? -6.709 -4.360 -14.319 1.00 98.62 108 MET A O 1
ATOM 838 N N . ASP A 1 109 ? -8.569 -5.611 -14.362 1.00 98.00 109 ASP A N 1
ATOM 839 C CA . ASP A 1 109 ? -8.467 -5.968 -15.788 1.00 98.00 109 ASP A CA 1
ATOM 840 C C . ASP A 1 109 ? -8.489 -4.749 -16.727 1.00 98.00 109 ASP A C 1
ATOM 842 O O . ASP A 1 109 ? -7.975 -4.808 -17.842 1.00 98.00 109 ASP A O 1
ATOM 846 N N . ASN A 1 110 ? -9.079 -3.635 -16.284 1.00 98.06 110 ASN A N 1
ATOM 847 C CA . ASN A 1 110 ? -9.109 -2.371 -17.021 1.00 98.06 110 ASN A CA 1
ATOM 848 C C . ASN A 1 110 ? -7.827 -1.523 -16.855 1.00 98.06 110 ASN A C 1
ATOM 850 O O . ASN A 1 110 ? -7.765 -0.430 -17.416 1.00 98.06 110 ASN A O 1
ATOM 854 N N . GLY A 1 111 ? -6.845 -1.997 -16.080 1.00 98.50 111 GLY A N 1
ATOM 855 C CA . GLY A 1 111 ? -5.582 -1.306 -15.817 1.00 98.50 111 GLY A CA 1
ATOM 856 C C . GLY A 1 111 ? -5.575 -0.405 -14.580 1.00 98.50 111 GLY A C 1
ATOM 857 O O . GLY A 1 111 ? -4.515 0.113 -14.220 1.00 98.50 111 GLY A O 1
ATOM 858 N N . ASP A 1 112 ? -6.712 -0.230 -13.900 1.00 98.81 112 ASP A N 1
ATOM 859 C CA . ASP A 1 112 ? -6.786 0.565 -12.674 1.00 98.81 112 ASP A CA 1
ATOM 860 C C . ASP A 1 112 ? -5.960 -0.078 -11.555 1.00 98.81 112 ASP A C 1
ATOM 862 O O . ASP A 1 112 ? -5.995 -1.294 -11.347 1.00 98.81 112 ASP A O 1
ATOM 866 N N . ILE A 1 113 ? -5.226 0.746 -10.804 1.00 98.94 113 ILE A N 1
ATOM 867 C CA . ILE A 1 113 ? -4.347 0.309 -9.716 1.00 98.94 113 ILE A CA 1
ATOM 868 C C . ILE A 1 113 ? -4.852 0.872 -8.391 1.00 98.94 113 ILE A C 1
ATOM 870 O O . ILE A 1 113 ? -4.876 2.085 -8.168 1.00 98.94 113 ILE A O 1
ATOM 874 N N . TYR A 1 114 ? -5.174 -0.029 -7.469 1.00 98.88 114 TYR A N 1
ATOM 875 C CA . TYR A 1 114 ? -5.527 0.276 -6.091 1.00 98.88 114 TYR A CA 1
ATOM 876 C C . TYR A 1 114 ? -4.311 0.048 -5.192 1.00 98.88 114 TYR A C 1
ATOM 878 O O . TYR A 1 114 ? -3.843 -1.079 -5.036 1.00 98.88 114 TYR A O 1
ATOM 886 N N . LEU A 1 115 ? -3.815 1.114 -4.563 1.00 98.88 115 LEU A N 1
ATOM 887 C CA . LEU A 1 115 ? -2.823 1.031 -3.493 1.00 98.88 115 LEU A CA 1
ATOM 888 C C . LEU A 1 115 ? -3.545 1.009 -2.144 1.00 98.88 115 LEU A C 1
ATOM 890 O O . LEU A 1 115 ? -3.981 2.050 -1.653 1.00 98.88 115 LEU A O 1
ATOM 894 N N . CYS A 1 116 ? -3.649 -0.172 -1.541 1.00 98.88 116 CYS A N 1
ATOM 895 C CA . CYS A 1 116 ? -4.271 -0.397 -0.240 1.00 98.88 116 CYS A CA 1
ATOM 896 C C . CYS A 1 116 ? -3.209 -0.445 0.865 1.00 98.88 116 CYS A C 1
ATOM 898 O O . CYS A 1 116 ? -2.176 -1.100 0.720 1.00 98.88 116 CYS A O 1
ATOM 900 N N . TYR A 1 117 ? -3.437 0.260 1.974 1.00 98.88 117 TYR A N 1
ATOM 901 C CA . TYR A 1 117 ? -2.482 0.335 3.085 1.00 98.88 117 TYR A CA 1
ATOM 902 C C . TYR A 1 117 ? -3.130 0.907 4.349 1.00 98.88 117 TYR A C 1
ATOM 904 O O . TYR A 1 117 ? -4.230 1.463 4.331 1.00 98.88 117 TYR A O 1
ATOM 912 N N . ARG A 1 118 ? -2.431 0.803 5.483 1.00 98.88 118 ARG A N 1
ATOM 913 C CA . ARG A 1 118 ? -2.800 1.512 6.715 1.00 98.88 118 ARG A CA 1
ATOM 914 C C . ARG A 1 118 ? -2.219 2.917 6.683 1.00 98.88 118 ARG A C 1
ATOM 916 O O . ARG A 1 118 ? -0.997 3.050 6.617 1.00 98.88 118 ARG A O 1
ATOM 923 N N . HIS A 1 119 ? -3.062 3.945 6.784 1.00 98.75 119 HIS A N 1
ATOM 924 C CA . HIS A 1 119 ? -2.678 5.353 6.638 1.00 98.75 119 HIS A CA 1
ATOM 925 C C . HIS A 1 119 ? -1.979 5.922 7.893 1.00 98.75 119 HIS A C 1
ATOM 927 O O . HIS A 1 119 ? -2.426 6.896 8.502 1.00 98.75 119 HIS A O 1
ATOM 933 N N . GLY A 1 120 ? -0.907 5.269 8.339 1.00 98.50 120 GLY A N 1
ATOM 934 C CA . GLY A 1 120 ? -0.177 5.590 9.563 1.00 98.50 120 GLY A CA 1
ATOM 935 C C . GLY A 1 120 ? 0.273 4.342 10.326 1.00 98.50 120 GLY A C 1
ATOM 936 O O . GLY A 1 120 ? 0.425 3.252 9.758 1.00 98.50 120 GLY A O 1
ATOM 937 N N . ALA A 1 121 ? 0.494 4.496 11.633 1.00 98.25 121 ALA A N 1
ATOM 938 C CA . ALA A 1 121 ? 0.769 3.386 12.550 1.00 98.25 121 ALA A CA 1
ATOM 939 C C . ALA A 1 121 ? -0.544 2.757 13.072 1.00 98.25 121 ALA A C 1
ATOM 941 O O . ALA A 1 121 ? -1.575 2.842 12.410 1.00 98.25 121 ALA A O 1
ATOM 942 N N . HIS A 1 122 ? -0.528 2.074 14.224 1.00 98.19 122 HIS A N 1
ATOM 943 C CA . HIS A 1 122 ? -1.666 1.267 14.698 1.00 98.19 122 HIS A CA 1
ATOM 944 C C . HIS A 1 122 ? -3.001 2.022 14.768 1.00 98.19 122 HIS A C 1
ATOM 946 O O . HIS A 1 122 ? -4.039 1.440 14.473 1.00 98.19 122 HIS A O 1
ATOM 952 N N . ARG A 1 123 ? -2.999 3.299 15.150 1.00 97.88 123 ARG A N 1
ATOM 953 C CA . ARG A 1 123 ? -4.220 4.081 15.373 1.00 97.88 123 ARG A CA 1
ATOM 954 C C . ARG A 1 123 ? -4.558 4.897 14.131 1.00 97.88 123 ARG A C 1
ATOM 956 O O . ARG A 1 123 ? -4.525 6.124 14.171 1.00 97.88 123 ARG A O 1
ATOM 963 N N . SER A 1 124 ? -4.801 4.197 13.029 1.00 98.69 124 SER A N 1
ATOM 964 C CA . SER A 1 124 ? -4.998 4.794 11.709 1.00 98.69 124 SER A CA 1
ATOM 965 C C . SER A 1 124 ? -5.978 3.986 10.879 1.00 98.69 124 SER A C 1
ATOM 967 O O . SER A 1 124 ? -5.978 2.756 10.943 1.00 98.69 124 SER A O 1
ATOM 969 N N . ASN A 1 125 ? -6.741 4.677 10.038 1.00 98.69 125 ASN A N 1
ATOM 970 C CA . ASN A 1 125 ? -7.632 4.029 9.088 1.00 98.69 125 ASN A CA 1
ATOM 971 C C . ASN A 1 125 ? -6.843 3.156 8.099 1.00 98.69 125 ASN A C 1
ATOM 973 O O . ASN A 1 125 ? -5.717 3.487 7.712 1.00 98.69 125 ASN A O 1
ATOM 977 N N . LEU A 1 126 ? -7.464 2.070 7.641 1.00 98.56 126 LEU A N 1
ATOM 978 C CA . LEU A 1 126 ? -7.070 1.426 6.388 1.00 98.56 126 LEU A CA 1
ATOM 979 C C . LEU A 1 126 ? -7.748 2.149 5.235 1.00 98.56 126 LEU A C 1
ATOM 981 O O . LEU A 1 126 ? -8.923 2.510 5.331 1.00 98.56 126 LEU A O 1
ATOM 985 N N . VAL A 1 127 ? -6.999 2.363 4.163 1.00 98.75 127 VAL A N 1
ATOM 986 C CA . VAL A 1 127 ? -7.420 3.157 3.013 1.00 98.75 127 VAL A CA 1
ATOM 987 C C . VAL A 1 127 ? -7.024 2.467 1.714 1.00 98.75 127 VAL A C 1
ATOM 989 O O . VAL A 1 127 ? -6.144 1.604 1.716 1.00 98.75 127 VAL A O 1
ATOM 992 N N . TYR A 1 128 ? -7.608 2.920 0.608 1.00 98.75 128 TYR A N 1
ATOM 993 C CA . TYR A 1 128 ? -6.999 2.784 -0.710 1.00 98.75 128 TYR A CA 1
ATOM 994 C C . TYR A 1 128 ? -6.779 4.156 -1.354 1.00 98.75 128 TYR A C 1
ATOM 996 O O . TYR A 1 128 ? -7.524 5.101 -1.091 1.00 98.75 128 TYR A O 1
ATOM 1004 N N . GLN A 1 129 ? -5.768 4.258 -2.212 1.00 98.81 129 GLN A N 1
ATOM 1005 C CA . GLN A 1 129 ? -5.651 5.305 -3.224 1.00 98.81 129 GLN A CA 1
ATOM 1006 C C . GLN A 1 129 ? -5.795 4.660 -4.608 1.00 98.81 129 GLN A C 1
ATOM 1008 O O . GLN A 1 129 ? -5.207 3.609 -4.854 1.00 98.81 129 GLN A O 1
ATOM 1013 N N . LEU A 1 130 ? -6.567 5.282 -5.500 1.00 98.81 130 LEU A N 1
ATOM 1014 C CA . LEU A 1 130 ? -6.832 4.777 -6.851 1.00 98.81 130 LEU A CA 1
ATOM 1015 C C . LEU A 1 130 ? -6.012 5.548 -7.888 1.00 98.81 130 LEU A C 1
ATOM 1017 O O . LEU A 1 130 ? -6.027 6.778 -7.884 1.00 98.81 130 LEU A O 1
ATOM 1021 N N . SER A 1 131 ? -5.355 4.826 -8.788 1.00 98.88 131 SER A N 1
ATOM 1022 C CA . SER A 1 131 ? -4.782 5.351 -10.023 1.00 98.88 131 SER A CA 1
ATOM 1023 C C . SER A 1 131 ? -5.486 4.734 -11.229 1.00 98.88 131 SER A C 1
ATOM 1025 O O . SER A 1 131 ? -5.632 3.518 -11.303 1.00 98.88 131 SER A O 1
ATOM 1027 N N . THR A 1 132 ? -5.875 5.579 -12.181 1.00 98.75 132 THR A N 1
ATOM 1028 C CA . THR A 1 132 ? -6.488 5.204 -13.470 1.00 98.75 132 THR A CA 1
ATOM 1029 C C . THR A 1 132 ? -5.557 5.523 -14.651 1.00 98.75 132 THR A C 1
ATOM 1031 O O . THR A 1 132 ? -5.947 5.488 -15.816 1.00 98.75 132 THR A O 1
ATOM 1034 N N . ASP A 1 133 ? -4.300 5.882 -14.360 1.00 98.75 133 ASP A N 1
ATOM 1035 C CA . ASP A 1 133 ? -3.310 6.362 -15.326 1.00 98.75 133 ASP A CA 1
ATOM 1036 C C . ASP A 1 133 ? -1.974 5.610 -15.230 1.00 98.75 133 ASP A C 1
ATOM 1038 O O . ASP A 1 133 ? -0.917 6.167 -15.534 1.00 98.75 133 ASP A O 1
ATOM 1042 N N . ASN A 1 134 ? -2.027 4.320 -14.878 1.00 98.69 134 ASN A N 1
ATOM 1043 C CA . ASN A 1 134 ? -0.859 3.447 -14.715 1.00 98.69 134 ASN A CA 1
ATOM 1044 C C . ASN A 1 134 ? 0.089 3.905 -13.587 1.00 98.69 134 ASN A C 1
ATOM 1046 O O . ASN A 1 134 ? 1.302 4.014 -13.761 1.00 98.69 134 ASN A O 1
ATOM 1050 N N . GLY A 1 135 ? -0.471 4.246 -12.426 1.00 98.62 135 GLY A N 1
ATOM 1051 C CA . GLY A 1 135 ? 0.286 4.602 -11.224 1.00 98.62 135 GLY A CA 1
ATOM 1052 C C . GLY A 1 135 ? 0.988 5.961 -11.291 1.00 98.62 135 GLY A C 1
ATOM 1053 O O . GLY A 1 135 ? 1.835 6.249 -10.443 1.00 98.62 135 GLY A O 1
ATOM 1054 N N . ARG A 1 136 ? 0.690 6.808 -12.284 1.00 98.56 136 ARG A N 1
ATOM 1055 C CA . ARG A 1 136 ? 1.366 8.106 -12.456 1.00 98.56 136 ARG A CA 1
ATOM 1056 C C . ARG A 1 136 ? 0.775 9.171 -11.547 1.00 98.56 136 ARG A C 1
ATOM 1058 O O . ARG A 1 136 ? 1.527 9.971 -10.988 1.00 98.56 136 ARG A O 1
ATOM 1065 N N . THR A 1 137 ? -0.525 9.117 -11.301 1.00 98.81 137 THR A N 1
ATOM 1066 C CA . THR A 1 137 ? -1.207 9.900 -10.276 1.00 98.81 137 THR A CA 1
ATOM 1067 C C . THR A 1 137 ? -2.135 9.011 -9.455 1.00 98.81 137 THR A C 1
ATOM 1069 O O . THR A 1 137 ? -2.649 8.004 -9.937 1.00 98.81 137 THR A O 1
ATOM 1072 N N . PHE A 1 138 ? -2.335 9.376 -8.190 1.00 98.81 138 PHE A N 1
ATOM 1073 C CA . PHE A 1 138 ? -3.252 8.691 -7.287 1.00 98.81 138 PHE A CA 1
ATOM 1074 C C . PHE A 1 138 ? -4.256 9.683 -6.702 1.00 98.81 138 PHE A C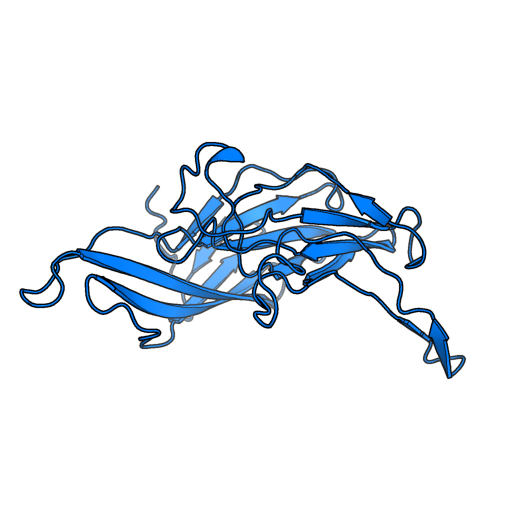 1
ATOM 1076 O O . PHE A 1 138 ? -3.889 10.765 -6.240 1.00 98.81 138 PHE A O 1
ATOM 1083 N N . ALA A 1 139 ? -5.528 9.293 -6.681 1.00 98.69 139 ALA A N 1
ATOM 1084 C CA . ALA A 1 139 ? -6.580 10.034 -6.002 1.00 98.69 139 ALA A CA 1
ATOM 1085 C C . ALA A 1 139 ? -6.332 10.102 -4.477 1.00 98.69 139 ALA A C 1
ATOM 1087 O O . ALA A 1 139 ? -5.581 9.281 -3.927 1.00 98.69 139 ALA A O 1
ATOM 1088 N N . PRO A 1 140 ? -6.967 11.054 -3.763 1.00 98.44 140 PRO A N 1
ATOM 1089 C CA . PRO A 1 140 ? -6.906 11.108 -2.306 1.00 98.44 140 PRO A CA 1
ATOM 1090 C C . PRO A 1 140 ? -7.345 9.790 -1.640 1.00 98.44 140 PRO A C 1
ATOM 1092 O O . PRO A 1 140 ? -8.199 9.090 -2.188 1.00 98.44 140 PRO A O 1
ATOM 1095 N N . PRO A 1 141 ? -6.813 9.457 -0.448 1.00 98.38 141 PRO A N 1
ATOM 1096 C CA . PRO A 1 141 ? -7.148 8.212 0.233 1.00 98.38 141 PRO A CA 1
ATOM 1097 C C . PRO A 1 141 ? -8.636 8.099 0.583 1.00 98.38 141 PRO A C 1
ATOM 1099 O O . PRO A 1 141 ? -9.206 8.995 1.209 1.00 98.38 141 PRO A O 1
ATOM 1102 N N . VAL A 1 142 ? -9.238 6.954 0.265 1.00 97.94 142 VAL A N 1
ATOM 1103 C CA . VAL A 1 142 ? -10.603 6.589 0.662 1.00 97.94 142 VAL A CA 1
ATOM 1104 C C . VAL A 1 142 ? -10.527 5.609 1.827 1.00 97.94 142 VAL A C 1
ATOM 1106 O O . VAL A 1 142 ? -9.895 4.561 1.721 1.00 97.94 142 VAL A O 1
ATOM 1109 N N . SER A 1 143 ? -11.146 5.952 2.961 1.00 97.62 143 SER A N 1
ATOM 1110 C CA . SER A 1 143 ? -11.141 5.098 4.158 1.00 97.62 143 SER A CA 1
ATOM 1111 C C . SER A 1 143 ? -12.071 3.898 4.011 1.00 97.62 143 SER A C 1
ATOM 1113 O O . SER A 1 143 ? -13.221 4.045 3.613 1.00 97.62 143 SER A O 1
ATOM 1115 N N . ILE A 1 144 ? -11.563 2.729 4.401 1.00 96.50 144 ILE A N 1
ATOM 1116 C CA . ILE A 1 144 ? -12.242 1.433 4.335 1.00 96.50 144 ILE A CA 1
ATOM 1117 C C . ILE A 1 144 ? -12.596 0.954 5.748 1.00 96.50 144 ILE A C 1
ATOM 1119 O O . ILE A 1 144 ? -13.759 0.724 6.063 1.00 96.50 144 ILE A O 1
ATOM 1123 N N . LEU A 1 145 ? -11.592 0.850 6.628 1.00 97.31 145 LEU A N 1
ATOM 1124 C CA . LEU A 1 145 ? -11.765 0.468 8.033 1.00 97.31 145 LEU A CA 1
ATOM 1125 C C . LEU A 1 145 ? -11.342 1.630 8.922 1.00 97.31 145 LEU A C 1
ATOM 1127 O O . LEU A 1 145 ? -10.218 2.128 8.826 1.00 97.31 145 LEU A O 1
ATOM 1131 N N . LYS A 1 146 ? -12.265 2.074 9.775 1.00 96.81 146 LYS A N 1
ATOM 1132 C CA . LYS A 1 146 ? -12.103 3.264 10.612 1.00 96.81 146 LYS A CA 1
ATOM 1133 C C . LYS A 1 146 ? -11.440 2.911 11.937 1.00 96.81 146 LYS A C 1
ATOM 1135 O O . LYS A 1 146 ? -11.888 2.002 12.631 1.00 96.81 146 LYS A O 1
ATOM 1140 N N . THR A 1 147 ? -10.427 3.674 12.324 1.00 96.75 147 THR A N 1
ATOM 1141 C CA . THR A 1 147 ? -9.948 3.711 13.706 1.00 96.75 147 THR A CA 1
ATOM 1142 C C . THR A 1 147 ? -10.720 4.766 14.484 1.00 96.75 147 THR A C 1
ATOM 1144 O O . THR A 1 147 ? -10.948 5.879 14.009 1.00 96.75 147 THR A O 1
ATOM 1147 N N . LYS A 1 148 ? -11.107 4.426 15.710 1.00 96.19 148 LYS A N 1
ATOM 1148 C CA . LYS A 1 148 ? -11.721 5.350 16.664 1.00 96.19 148 LYS A CA 1
ATOM 1149 C C . LYS A 1 148 ? -11.409 4.911 18.086 1.00 96.19 148 LYS A C 1
ATOM 1151 O O . LYS A 1 148 ? -11.091 3.749 18.327 1.00 96.19 148 LYS A O 1
ATOM 1156 N N . GLN A 1 149 ? -11.523 5.842 19.024 1.00 96.44 149 GLN A N 1
ATOM 1157 C CA . GLN A 1 149 ? -11.479 5.514 20.442 1.00 96.44 149 GLN A CA 1
ATOM 1158 C C . GLN A 1 149 ? -12.716 4.701 20.837 1.00 96.44 149 GLN A C 1
ATOM 1160 O O . GLN A 1 149 ? -13.831 5.009 20.409 1.00 96.44 149 GLN A O 1
ATOM 1165 N N . THR A 1 150 ? -12.505 3.671 21.650 1.00 95.06 150 THR A N 1
ATOM 1166 C CA . THR A 1 150 ? -13.560 2.830 22.219 1.00 95.06 150 THR A CA 1
ATOM 1167 C C . THR A 1 150 ? -13.646 3.028 23.728 1.00 95.06 150 THR A C 1
ATOM 1169 O O . THR A 1 150 ? -12.851 3.754 24.331 1.00 95.06 150 THR A O 1
ATOM 1172 N N . THR A 1 151 ? -14.616 2.367 24.359 1.00 94.31 151 THR A N 1
ATOM 1173 C CA . THR A 1 151 ? -14.687 2.294 25.818 1.00 94.31 151 THR A CA 1
ATOM 1174 C C . THR A 1 151 ? -13.473 1.533 26.349 1.00 94.31 151 THR A C 1
ATOM 1176 O O . THR A 1 151 ? -13.244 0.385 25.967 1.00 94.31 151 THR A O 1
ATOM 1179 N N . GLY A 1 152 ? -12.684 2.196 27.194 1.00 93.19 152 GLY A N 1
ATOM 1180 C CA . GLY A 1 152 ? -11.569 1.584 27.909 1.00 93.19 152 GLY A CA 1
ATOM 1181 C C . GLY A 1 152 ? -12.020 0.760 29.116 1.00 93.19 152 GLY A C 1
ATOM 1182 O O . GLY A 1 152 ? -13.198 0.726 29.472 1.00 93.19 152 GLY A O 1
ATOM 1183 N N . THR A 1 153 ? -11.058 0.121 29.768 1.00 93.25 153 THR A N 1
ATOM 1184 C CA . THR A 1 153 ? -11.215 -0.535 31.073 1.00 93.25 153 THR A CA 1
ATOM 1185 C C . THR A 1 153 ? -10.438 0.235 32.143 1.00 93.25 153 THR A C 1
ATOM 1187 O O . THR A 1 153 ? -9.706 1.172 31.827 1.00 93.25 153 THR A O 1
ATOM 1190 N N . GLU A 1 154 ? -10.566 -0.155 33.413 1.00 95.00 154 GLU A N 1
ATOM 1191 C CA . GLU A 1 154 ? -9.746 0.413 34.495 1.00 95.00 154 GLU A CA 1
ATOM 1192 C C . GLU A 1 154 ? -8.242 0.184 34.251 1.00 95.00 154 GLU A C 1
ATOM 1194 O O . GLU A 1 154 ? -7.436 1.098 34.409 1.00 95.00 154 GLU A O 1
ATOM 1199 N N . GLU A 1 155 ? -7.867 -1.007 33.771 1.00 94.31 155 GLU A N 1
ATOM 1200 C CA . GLU A 1 155 ? -6.478 -1.357 33.439 1.00 94.31 155 GLU A CA 1
ATOM 1201 C C . GLU A 1 155 ? -5.988 -0.704 32.135 1.00 94.31 155 GLU A C 1
ATOM 1203 O O . GLU A 1 155 ? -4.800 -0.409 31.977 1.00 94.31 155 GLU A O 1
ATOM 1208 N N . ASN A 1 156 ? -6.897 -0.489 31.181 1.00 96.12 156 ASN A N 1
ATOM 1209 C CA . ASN A 1 156 ? -6.614 0.049 29.857 1.00 96.12 156 ASN A CA 1
ATOM 1210 C C . ASN A 1 156 ? -7.611 1.163 29.495 1.00 96.12 156 ASN A C 1
ATOM 1212 O O . ASN A 1 156 ? -8.535 0.927 28.714 1.00 96.12 156 ASN A O 1
ATOM 1216 N N . PRO A 1 157 ? -7.440 2.388 30.021 1.00 96.00 157 PRO A N 1
ATOM 1217 C CA . PRO A 1 157 ? -8.399 3.473 29.808 1.00 96.00 157 PRO A CA 1
ATOM 1218 C C . PRO A 1 157 ? -8.408 4.019 28.371 1.00 96.00 157 PRO A C 1
ATOM 1220 O O . PRO A 1 157 ? -9.376 4.660 27.964 1.00 96.00 157 PRO A O 1
ATOM 1223 N N . ASP A 1 158 ? -7.352 3.774 27.588 1.00 96.94 158 ASP A N 1
ATOM 1224 C CA . ASP A 1 158 ? -7.227 4.226 26.198 1.00 96.94 158 ASP A CA 1
ATOM 1225 C C . ASP A 1 158 ? -7.119 3.025 25.252 1.00 96.94 158 ASP A C 1
ATOM 1227 O O . ASP A 1 158 ? -6.032 2.491 25.006 1.00 96.94 158 ASP A O 1
ATOM 1231 N N . ILE A 1 159 ? -8.268 2.607 24.724 1.00 97.31 159 ILE A N 1
ATOM 1232 C CA . ILE A 1 159 ? -8.389 1.567 23.702 1.00 97.31 159 ILE A CA 1
ATOM 1233 C C . ILE A 1 159 ? -8.877 2.222 22.411 1.00 97.31 159 ILE A C 1
ATOM 1235 O O . ILE A 1 159 ? -9.775 3.067 22.422 1.00 97.31 159 ILE A O 1
ATOM 1239 N N . GLN A 1 160 ? -8.262 1.845 21.292 1.00 97.50 160 GLN A N 1
ATOM 1240 C CA . GLN A 1 160 ? -8.722 2.243 19.967 1.00 97.50 160 GLN A CA 1
ATOM 1241 C C . GLN A 1 160 ? -8.915 1.035 19.060 1.00 97.50 160 GLN A C 1
ATOM 1243 O O . GLN A 1 160 ? -8.126 0.087 19.107 1.00 97.50 160 GLN A O 1
ATOM 1248 N N . ASP A 1 161 ? -9.918 1.132 18.191 1.00 97.94 161 ASP A N 1
ATOM 1249 C CA . ASP A 1 161 ? -10.126 0.197 17.093 1.00 97.94 161 ASP A CA 1
ATOM 1250 C C . ASP A 1 161 ? -8.934 0.250 16.136 1.00 97.94 161 ASP A C 1
ATOM 1252 O O . ASP A 1 161 ? -8.548 1.317 15.651 1.00 97.94 161 ASP A O 1
ATOM 1256 N N . SER A 1 162 ? -8.347 -0.903 15.843 1.00 98.38 162 SER A N 1
ATOM 1257 C CA . SER A 1 162 ? -7.252 -1.031 14.889 1.00 98.38 162 SER A CA 1
ATOM 1258 C C . SER A 1 162 ? -7.405 -2.315 14.093 1.00 98.38 162 SER A C 1
ATOM 1260 O O . SER A 1 162 ? -8.118 -3.234 14.492 1.00 98.38 162 SER A O 1
ATOM 1262 N N . TRP A 1 163 ? -6.746 -2.367 12.943 1.00 98.62 163 TRP A N 1
ATOM 1263 C CA . TRP A 1 163 ? -7.036 -3.350 11.915 1.00 98.62 163 TRP A CA 1
ATOM 1264 C C . TRP A 1 163 ? -5.765 -3.781 11.200 1.00 98.62 163 TRP A C 1
ATOM 1266 O O . TRP A 1 163 ? -4.836 -2.986 11.001 1.00 98.62 163 TRP A O 1
ATOM 1276 N N . TYR A 1 164 ? -5.771 -5.029 10.754 1.00 98.81 164 TYR A N 1
ATOM 1277 C CA . TYR A 1 164 ? -4.856 -5.529 9.742 1.00 98.81 164 TYR A CA 1
ATOM 1278 C C . TYR A 1 164 ? -5.696 -6.204 8.672 1.00 98.81 164 TYR A C 1
ATOM 1280 O O . TYR A 1 164 ? -6.519 -7.060 8.982 1.00 98.81 164 TYR A O 1
ATOM 1288 N N . ALA A 1 165 ? -5.495 -5.798 7.425 1.00 98.56 165 ALA A N 1
ATOM 1289 C CA . ALA A 1 165 ? -6.257 -6.304 6.299 1.00 98.56 165 ALA A CA 1
ATOM 1290 C C . ALA A 1 165 ? -5.335 -6.802 5.198 1.00 98.56 165 ALA A C 1
ATOM 1292 O O . ALA A 1 165 ? -4.201 -6.334 5.050 1.00 98.56 165 ALA A O 1
ATOM 1293 N N . TRP A 1 166 ? -5.872 -7.726 4.420 1.00 98.81 166 TRP A N 1
ATOM 1294 C CA . TRP A 1 166 ? -5.280 -8.246 3.213 1.00 98.81 166 TRP A CA 1
ATOM 1295 C C . TRP A 1 166 ? -6.256 -8.074 2.048 1.00 98.81 166 TRP A C 1
ATOM 1297 O O . TRP A 1 166 ? -7.437 -8.393 2.200 1.00 98.81 166 TRP A O 1
ATOM 1307 N N . PHE A 1 167 ? -5.764 -7.534 0.935 1.00 98.56 167 PHE A N 1
ATOM 1308 C CA . PHE A 1 167 ? -6.526 -7.153 -0.254 1.00 98.56 167 PHE A CA 1
ATOM 1309 C C . PHE A 1 167 ? -6.006 -7.924 -1.460 1.00 98.56 167 PHE A C 1
ATOM 1311 O O . PHE A 1 167 ? -4.794 -7.963 -1.671 1.00 98.56 167 PHE A O 1
ATOM 1318 N N . ASP A 1 168 ? -6.911 -8.472 -2.265 1.00 98.25 168 ASP A N 1
ATOM 1319 C CA . ASP A 1 168 ? -6.555 -9.147 -3.515 1.00 98.25 168 ASP A CA 1
ATOM 1320 C C . ASP A 1 168 ? -7.717 -9.136 -4.506 1.00 98.25 168 ASP A C 1
ATOM 1322 O O . ASP A 1 168 ? -8.863 -8.844 -4.142 1.00 98.25 168 ASP A O 1
ATOM 1326 N N . ASN A 1 169 ? -7.420 -9.460 -5.760 1.00 98.44 169 ASN A N 1
ATOM 1327 C CA . ASN A 1 169 ? -8.415 -9.637 -6.802 1.00 98.44 169 ASN A CA 1
ATOM 1328 C C . ASN A 1 169 ? -9.469 -10.675 -6.366 1.00 98.44 169 ASN A C 1
ATOM 1330 O O . ASN A 1 169 ? -9.164 -11.794 -5.950 1.00 98.44 169 ASN A O 1
ATOM 1334 N N . GLY A 1 170 ? -10.737 -10.275 -6.438 1.00 97.19 170 GLY A N 1
ATOM 1335 C CA . GLY A 1 170 ? -11.895 -11.148 -6.297 1.00 97.19 170 GLY A CA 1
ATOM 1336 C C . GLY A 1 170 ? -12.318 -11.745 -7.640 1.00 97.19 170 GLY A C 1
ATOM 1337 O O . GLY A 1 170 ? -11.508 -11.942 -8.542 1.00 97.19 170 GLY A O 1
ATOM 1338 N N . GLN A 1 171 ? -13.609 -12.051 -7.781 1.00 94.69 171 GLN A N 1
ATOM 1339 C CA . GLN A 1 171 ? -14.167 -12.479 -9.065 1.00 94.69 171 GLN A CA 1
ATOM 1340 C C . GLN A 1 171 ? -14.550 -11.260 -9.910 1.00 94.69 171 GLN A C 1
ATOM 1342 O O . GLN A 1 171 ? -15.241 -10.368 -9.429 1.00 94.69 171 GLN A O 1
ATOM 1347 N N . GLY A 1 172 ? -14.144 -11.237 -11.182 1.00 96.00 172 GLY A N 1
ATOM 1348 C CA . GLY A 1 172 ? -14.414 -10.100 -12.068 1.00 96.00 172 GLY A CA 1
ATOM 1349 C C . GLY A 1 172 ? -13.825 -8.801 -11.511 1.00 96.00 172 GLY A C 1
ATOM 1350 O O . GLY A 1 172 ? -12.672 -8.771 -11.092 1.00 96.00 172 GLY A O 1
ATOM 1351 N N . ASN A 1 173 ? -14.640 -7.748 -11.446 1.00 97.06 173 ASN A N 1
ATOM 1352 C CA . ASN A 1 173 ? -14.231 -6.415 -10.990 1.00 97.06 173 ASN A CA 1
ATOM 1353 C C . ASN A 1 173 ? -14.309 -6.239 -9.463 1.00 97.06 173 ASN A C 1
ATOM 1355 O O . ASN A 1 173 ? -14.523 -5.135 -8.959 1.00 97.06 173 ASN A O 1
ATOM 1359 N N . ASP A 1 174 ? -14.148 -7.320 -8.709 1.00 98.44 174 ASP A N 1
ATOM 1360 C CA . ASP A 1 174 ? -14.142 -7.282 -7.253 1.00 98.44 174 ASP A CA 1
ATOM 1361 C C . ASP A 1 174 ? -12.728 -7.197 -6.675 1.00 98.44 174 ASP A C 1
ATOM 1363 O O . ASP A 1 174 ? -11.791 -7.813 -7.178 1.00 98.44 174 ASP A O 1
ATOM 1367 N N . ILE A 1 175 ? -12.604 -6.538 -5.524 1.00 98.69 175 ILE A N 1
ATOM 1368 C CA . ILE A 1 175 ? -11.469 -6.677 -4.608 1.00 98.69 175 ILE A CA 1
ATOM 1369 C C . ILE A 1 175 ? -11.978 -7.348 -3.332 1.00 98.69 175 ILE A C 1
ATOM 1371 O O . ILE A 1 175 ? -12.858 -6.824 -2.644 1.00 98.69 175 ILE A O 1
ATOM 1375 N N . SER A 1 176 ? -11.428 -8.518 -3.013 1.00 98.38 176 SER A N 1
ATOM 1376 C CA . SER A 1 176 ? -11.709 -9.245 -1.774 1.00 98.38 176 SER A CA 1
ATOM 1377 C C . SER A 1 176 ? -10.840 -8.729 -0.635 1.00 98.38 176 SER A C 1
ATOM 1379 O O . SER A 1 176 ? -9.649 -8.482 -0.817 1.00 98.38 176 SER A O 1
ATOM 1381 N N . VAL A 1 177 ? -11.426 -8.607 0.558 1.00 98.50 177 VAL A N 1
ATOM 1382 C CA . VAL A 1 177 ? -10.731 -8.113 1.749 1.00 98.50 177 VAL A CA 1
ATOM 1383 C C . VAL A 1 177 ? -10.978 -9.037 2.928 1.00 98.50 177 VAL A C 1
ATOM 1385 O O . VAL A 1 177 ? -12.119 -9.234 3.343 1.00 98.50 177 VAL A O 1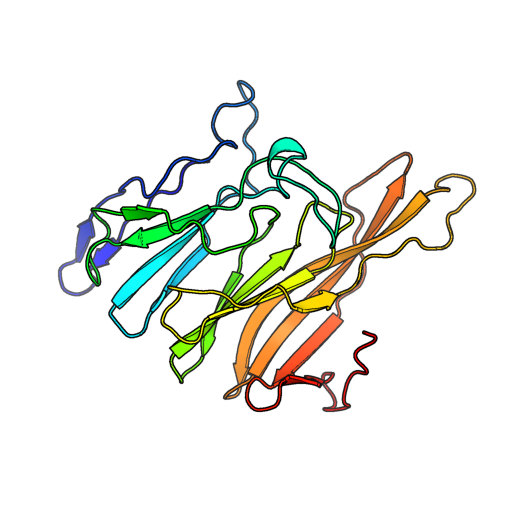
ATOM 1388 N N . ILE A 1 178 ? -9.897 -9.560 3.503 1.00 98.50 178 ILE A N 1
ATOM 1389 C CA . ILE A 1 178 ? -9.913 -10.305 4.767 1.00 98.50 178 ILE A CA 1
ATOM 1390 C C . ILE A 1 178 ? -9.191 -9.471 5.816 1.00 98.50 178 ILE A C 1
ATOM 1392 O O . ILE A 1 178 ? -8.133 -8.911 5.536 1.00 98.50 178 ILE A O 1
ATOM 1396 N N . TYR A 1 179 ? -9.737 -9.372 7.023 1.00 98.69 179 TYR A N 1
ATOM 1397 C CA . TYR A 1 179 ? -9.133 -8.559 8.076 1.00 98.69 179 TYR A CA 1
ATOM 1398 C C . TYR A 1 179 ? -9.417 -9.097 9.473 1.00 98.69 179 TYR A C 1
ATOM 1400 O O . TYR A 1 179 ? -10.422 -9.767 9.700 1.00 98.69 179 TYR A O 1
ATOM 1408 N N . ASP A 1 180 ? -8.541 -8.781 10.421 1.00 98.75 180 ASP A N 1
ATOM 1409 C CA . ASP A 1 180 ? -8.746 -9.053 11.841 1.00 98.75 180 ASP A CA 1
ATOM 1410 C C . ASP A 1 180 ? -8.705 -7.769 12.678 1.00 98.75 180 ASP A C 1
ATOM 1412 O O . ASP A 1 180 ? -8.303 -6.690 12.223 1.00 98.75 180 ASP A O 1
ATOM 1416 N N . TYR A 1 181 ? -9.200 -7.881 13.910 1.00 98.56 181 TYR A N 1
ATOM 1417 C CA . TYR A 1 181 ? -9.345 -6.756 14.822 1.00 98.56 181 TYR A CA 1
ATOM 1418 C C . TYR A 1 181 ? -8.193 -6.715 15.820 1.00 98.56 181 TYR A C 1
ATOM 1420 O O . TYR A 1 181 ? -7.973 -7.677 16.551 1.00 98.56 181 TYR A O 1
ATOM 1428 N N . HIS A 1 182 ? -7.490 -5.588 15.895 1.00 98.44 182 HIS A N 1
ATOM 1429 C CA . HIS A 1 182 ? -6.443 -5.334 16.877 1.00 98.44 182 HIS A CA 1
ATOM 1430 C C . HIS A 1 182 ? -6.964 -4.447 18.015 1.00 98.44 182 HIS A C 1
ATOM 1432 O O . HIS A 1 182 ? -7.348 -3.297 17.797 1.00 98.44 182 HIS A O 1
ATOM 1438 N N . VAL A 1 183 ? -6.882 -4.950 19.250 1.00 97.25 183 VAL A N 1
ATOM 1439 C CA . VAL A 1 183 ? -7.211 -4.187 20.462 1.00 97.25 183 VAL A CA 1
ATOM 1440 C C . VAL A 1 183 ? -6.046 -3.246 20.795 1.00 97.25 183 VAL A C 1
ATOM 1442 O O . VAL A 1 183 ? -5.099 -3.616 21.495 1.00 97.25 183 VAL A O 1
ATOM 1445 N N . CYS A 1 184 ? -6.072 -2.013 20.279 1.00 97.69 184 CYS A N 1
ATOM 1446 C CA . CYS A 1 184 ? -4.961 -1.070 20.439 1.00 97.69 184 CYS A CA 1
ATOM 1447 C C . CYS A 1 184 ? -5.004 -0.339 21.794 1.00 97.69 184 CYS A C 1
ATOM 1449 O O . CYS A 1 184 ? -5.304 0.857 21.880 1.00 97.69 184 CYS A O 1
ATOM 1451 N N . LYS A 1 185 ? -4.690 -1.077 22.860 1.00 96.50 185 LYS A N 1
ATOM 1452 C CA . LYS A 1 185 ? -4.788 -0.625 24.253 1.00 96.50 185 LYS A CA 1
ATOM 1453 C C . LYS A 1 185 ? -3.535 0.067 24.796 1.00 96.50 185 LYS A C 1
ATOM 1455 O O . LYS A 1 185 ? -2.413 -0.248 24.395 1.00 96.50 185 LYS A O 1
ATOM 1460 N N . ARG A 1 186 ? -3.739 1.007 25.725 1.00 93.62 186 ARG A N 1
ATOM 1461 C CA . ARG A 1 186 ? -2.714 1.657 26.558 1.00 93.62 186 ARG A CA 1
ATOM 1462 C C . ARG A 1 186 ? -3.198 1.788 28.014 1.00 93.62 186 ARG A C 1
ATOM 1464 O O . ARG A 1 186 ? -4.385 2.053 28.210 1.00 93.62 186 ARG A O 1
ATOM 1471 N N . PRO A 1 187 ? -2.305 1.669 29.023 1.00 93.06 187 PRO A N 1
ATOM 1472 C CA . PRO A 1 187 ? -0.922 1.163 28.942 1.00 93.06 187 PRO A CA 1
ATOM 1473 C C . PRO A 1 187 ? -0.884 -0.325 28.528 1.00 93.06 187 PRO A C 1
ATOM 1475 O O . PRO A 1 187 ? -1.917 -0.886 28.193 1.00 93.06 187 PRO A O 1
ATOM 1478 N N . ASN A 1 188 ? 0.289 -0.968 28.502 1.00 89.88 188 ASN A N 1
ATOM 1479 C CA . ASN A 1 188 ? 0.427 -2.409 28.205 1.00 89.88 188 ASN A CA 1
ATOM 1480 C C . ASN A 1 188 ? -0.021 -2.816 26.786 1.00 89.88 188 ASN A C 1
ATOM 1482 O O . ASN A 1 188 ? -0.740 -3.799 26.590 1.00 89.88 188 ASN A O 1
ATOM 1486 N N . HIS A 1 189 ? 0.409 -2.040 25.786 1.00 94.06 189 HIS A N 1
ATOM 1487 C CA . HIS A 1 189 ? 0.175 -2.353 24.375 1.00 94.06 189 HIS A CA 1
ATOM 1488 C C . HIS A 1 189 ? 0.872 -3.667 23.988 1.00 94.06 189 HIS A C 1
ATOM 1490 O O . HIS A 1 189 ? 2.061 -3.845 24.247 1.00 94.06 189 HIS A O 1
ATOM 1496 N N . VAL A 1 190 ? 0.129 -4.576 23.359 1.00 95.31 190 VAL A N 1
ATOM 1497 C CA . VAL A 1 190 ? 0.615 -5.870 22.853 1.00 95.31 190 VAL A CA 1
ATOM 1498 C C . VAL A 1 190 ? 0.030 -6.137 21.467 1.00 95.31 190 VAL A C 1
ATOM 1500 O O . VAL A 1 190 ? -0.921 -5.477 21.056 1.00 95.31 190 VAL A O 1
ATOM 1503 N N . GLY A 1 191 ? 0.559 -7.127 20.745 1.00 95.12 191 GLY A N 1
ATOM 1504 C CA . GLY A 1 191 ? 0.053 -7.556 19.431 1.00 95.12 191 GLY A CA 1
ATOM 1505 C C . GLY A 1 191 ? -1.262 -8.349 19.467 1.00 95.12 191 GLY A C 1
ATOM 1506 O O . GLY A 1 191 ? -1.448 -9.231 18.637 1.00 95.12 191 GLY A O 1
ATOM 1507 N N . GLU A 1 192 ? -2.142 -8.084 20.435 1.00 97.44 192 GLU A N 1
ATOM 1508 C CA . GLU A 1 192 ? -3.416 -8.791 20.622 1.00 97.44 192 GLU A CA 1
ATOM 1509 C C . GLU A 1 192 ? -4.365 -8.542 19.445 1.00 97.44 192 GLU A C 1
ATOM 1511 O O . GLU A 1 192 ? -4.703 -7.391 19.144 1.00 97.44 192 GLU A O 1
ATOM 1516 N N . ARG A 1 193 ? -4.793 -9.622 18.783 1.00 98.19 193 ARG A N 1
ATOM 1517 C CA . ARG A 1 193 ? -5.682 -9.599 17.619 1.00 98.19 193 ARG A CA 1
ATOM 1518 C C . ARG A 1 193 ? -6.712 -10.719 17.727 1.00 98.19 193 ARG A C 1
ATOM 1520 O O . ARG A 1 193 ? -6.366 -11.815 18.162 1.00 98.19 193 ARG A O 1
ATOM 1527 N N . HIS A 1 194 ? -7.950 -10.438 17.331 1.00 97.62 194 HIS A N 1
ATOM 1528 C CA . HIS A 1 194 ? -9.084 -11.357 17.441 1.00 97.62 194 HIS A CA 1
ATOM 1529 C C . HIS A 1 194 ? -9.921 -11.384 16.169 1.00 97.62 194 HIS A C 1
ATOM 1531 O O . HIS A 1 194 ? -10.028 -10.382 15.455 1.00 97.62 194 HIS A O 1
ATOM 1537 N N . ASN A 1 195 ? -10.620 -12.507 15.996 1.00 98.38 195 ASN A N 1
ATOM 1538 C CA . ASN A 1 195 ? -11.593 -12.761 14.937 1.00 98.38 195 ASN A CA 1
ATOM 1539 C C . ASN A 1 195 ? -11.002 -12.662 13.521 1.00 98.38 195 ASN A C 1
ATOM 1541 O O . ASN A 1 195 ? -9.819 -12.411 13.318 1.00 98.38 195 ASN A O 1
ATOM 1545 N N . CYS A 1 196 ? -11.850 -12.915 12.532 1.00 97.75 196 CYS A N 1
ATOM 1546 C CA . CYS A 1 196 ? -11.544 -12.747 11.123 1.00 97.75 196 CYS A CA 1
ATOM 1547 C C . CYS A 1 196 ? -12.838 -12.346 10.417 1.00 97.75 196 CYS A C 1
ATOM 1549 O O . CYS A 1 196 ? -13.896 -12.923 10.677 1.00 97.75 196 CYS A O 1
ATOM 1551 N N . TYR A 1 197 ? -12.753 -11.339 9.563 1.00 98.50 197 TYR A N 1
ATOM 1552 C CA . TYR A 1 197 ? -13.876 -10.741 8.859 1.00 98.50 197 TYR A CA 1
ATOM 1553 C C . TYR A 1 197 ? -13.585 -10.733 7.360 1.00 98.50 197 TYR A C 1
ATOM 1555 O O . TYR A 1 197 ? -12.426 -10.756 6.943 1.00 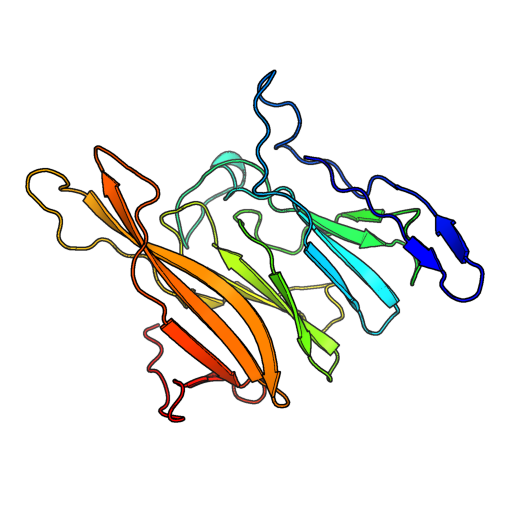98.50 197 TYR A O 1
ATOM 1563 N N . TYR A 1 198 ? -14.646 -10.680 6.557 1.00 98.25 198 TYR A N 1
ATOM 1564 C CA . TYR A 1 198 ? -14.564 -10.668 5.103 1.00 98.25 198 TYR A CA 1
ATOM 1565 C C . TYR A 1 198 ? -15.557 -9.674 4.510 1.00 98.25 198 TYR A C 1
ATOM 1567 O O . TYR A 1 198 ? -16.711 -9.604 4.941 1.00 98.25 198 TYR A O 1
ATOM 1575 N N . MET A 1 199 ? -15.111 -8.942 3.496 1.00 98.12 199 MET A N 1
ATOM 1576 C CA . MET A 1 199 ? -15.953 -8.086 2.667 1.00 98.12 199 MET A CA 1
ATOM 1577 C C . MET A 1 199 ? -15.380 -7.975 1.256 1.00 98.12 199 MET A C 1
ATOM 1579 O O . MET A 1 199 ? -14.229 -8.332 1.008 1.00 98.12 199 MET A O 1
ATOM 1583 N N . VAL A 1 200 ? -16.189 -7.458 0.340 1.00 98.25 200 VAL A N 1
ATOM 1584 C CA . VAL A 1 200 ? -15.836 -7.294 -1.069 1.00 98.25 200 VAL A CA 1
ATOM 1585 C C . VAL A 1 200 ? -16.163 -5.880 -1.517 1.00 98.25 200 VAL A C 1
ATOM 1587 O O . VAL A 1 200 ? -17.256 -5.394 -1.228 1.00 98.25 200 VAL A O 1
ATOM 1590 N N . LEU A 1 201 ? -15.239 -5.247 -2.235 1.00 98.19 201 LEU A N 1
ATOM 1591 C CA . LEU A 1 201 ? -15.460 -4.013 -2.985 1.00 98.19 201 LEU A CA 1
ATOM 1592 C C . LEU A 1 201 ? -15.752 -4.361 -4.443 1.00 98.19 201 LEU A C 1
ATOM 1594 O O . LEU A 1 201 ? -14.889 -4.928 -5.103 1.00 98.19 201 LEU A O 1
ATOM 1598 N N . ASN A 1 202 ? -16.920 -3.981 -4.954 1.00 97.62 202 ASN A N 1
ATOM 1599 C CA . ASN A 1 202 ? -17.166 -3.933 -6.392 1.00 97.62 202 ASN A CA 1
ATOM 1600 C C . ASN A 1 202 ? -16.585 -2.623 -6.948 1.00 97.62 202 ASN A C 1
ATOM 1602 O O . ASN A 1 202 ? -17.009 -1.535 -6.552 1.00 97.62 202 ASN A O 1
ATOM 1606 N N . THR A 1 203 ? -15.610 -2.721 -7.850 1.00 98.00 203 THR A N 1
ATOM 1607 C CA . THR A 1 203 ? -14.898 -1.556 -8.400 1.00 98.00 203 THR A CA 1
ATOM 1608 C C . THR A 1 203 ? -15.668 -0.820 -9.501 1.00 98.00 203 THR A C 1
ATOM 1610 O O . THR A 1 203 ? -15.412 0.364 -9.708 1.00 98.00 203 THR A O 1
ATOM 1613 N N . ASP A 1 204 ? -16.681 -1.436 -10.124 1.00 96.38 204 ASP A N 1
ATOM 1614 C CA . ASP A 1 204 ? -17.514 -0.779 -11.145 1.00 96.38 204 ASP A CA 1
ATOM 1615 C C . ASP A 1 204 ? -18.370 0.346 -10.549 1.00 96.38 204 ASP A C 1
ATOM 1617 O O . ASP A 1 204 ? -18.636 1.363 -11.192 1.00 96.38 204 ASP A O 1
ATOM 1621 N N . ASN A 1 205 ? -18.840 0.155 -9.314 1.00 94.75 205 ASN A N 1
ATOM 1622 C CA . ASN A 1 205 ? -19.792 1.055 -8.663 1.00 94.75 205 ASN A CA 1
ATOM 1623 C C . ASN A 1 205 ? -19.366 1.520 -7.260 1.00 94.75 205 ASN A C 1
ATOM 1625 O O . ASN A 1 205 ? -20.101 2.271 -6.617 1.00 94.75 205 ASN A O 1
ATOM 1629 N N . ASN A 1 206 ? -18.175 1.122 -6.805 1.00 94.00 206 ASN A N 1
ATOM 1630 C CA . ASN A 1 206 ? -17.619 1.418 -5.483 1.00 94.00 206 ASN A CA 1
ATOM 1631 C C . ASN A 1 206 ? -18.495 0.944 -4.308 1.00 94.00 206 ASN A C 1
ATOM 1633 O O . ASN A 1 206 ? -18.516 1.570 -3.243 1.00 94.00 206 ASN A O 1
ATOM 1637 N N . GLU A 1 207 ? -19.232 -0.156 -4.477 1.00 95.44 207 GLU A N 1
ATOM 1638 C CA . GLU A 1 207 ? -20.069 -0.718 -3.419 1.00 95.44 207 GLU A CA 1
ATOM 1639 C C . GLU A 1 207 ? -19.353 -1.810 -2.626 1.00 95.44 207 GLU A C 1
ATOM 1641 O O . GLU A 1 207 ? -18.805 -2.765 -3.176 1.00 95.44 207 GLU A O 1
ATOM 1646 N N . TRP A 1 208 ? -19.430 -1.695 -1.300 1.00 97.19 208 TRP A N 1
ATOM 1647 C CA . TRP A 1 208 ? -18.961 -2.719 -0.376 1.00 97.19 208 TRP A CA 1
ATOM 1648 C C . TRP A 1 208 ? -20.092 -3.671 -0.008 1.00 97.19 208 TRP A C 1
ATOM 1650 O O . TRP A 1 208 ? -21.212 -3.233 0.263 1.00 97.19 208 TRP A O 1
ATOM 1660 N N . ARG A 1 209 ? -19.797 -4.968 0.067 1.00 97.25 209 ARG A N 1
ATOM 1661 C CA . ARG A 1 209 ? -20.750 -5.999 0.495 1.00 97.25 209 ARG A CA 1
ATOM 1662 C C . ARG A 1 209 ? -20.098 -7.073 1.355 1.00 97.25 209 ARG A C 1
ATOM 1664 O O . ARG A 1 209 ? -18.890 -7.294 1.275 1.00 97.25 209 ARG A O 1
ATOM 1671 N N . ASN A 1 210 ? -20.895 -7.737 2.184 1.00 97.12 210 ASN A N 1
ATOM 1672 C CA . ASN A 1 210 ? -20.455 -8.914 2.930 1.00 97.12 210 ASN A CA 1
ATOM 1673 C C . ASN A 1 210 ? -20.526 -10.188 2.061 1.00 97.12 210 ASN A C 1
ATOM 1675 O O . ASN A 1 210 ? -20.882 -10.149 0.882 1.00 97.12 210 ASN A O 1
ATOM 1679 N N . VAL A 1 211 ? -20.209 -11.339 2.661 1.00 96.12 211 VAL A N 1
ATOM 1680 C CA . VAL A 1 211 ? -20.200 -12.640 1.967 1.00 96.12 211 VAL A CA 1
ATOM 1681 C C . VAL A 1 211 ? -21.575 -13.077 1.443 1.00 96.12 211 VAL A C 1
ATOM 1683 O O . VAL A 1 211 ? -21.643 -13.824 0.472 1.00 96.12 211 VAL A O 1
ATOM 1686 N N . THR A 1 212 ? -22.673 -12.618 2.052 1.00 96.81 212 THR A N 1
ATOM 1687 C CA . THR A 1 212 ? -24.042 -12.935 1.611 1.00 96.81 212 THR A CA 1
ATOM 1688 C C . THR A 1 212 ? -24.552 -11.967 0.539 1.00 96.81 212 THR A C 1
ATOM 1690 O O . THR A 1 212 ? -25.675 -12.118 0.067 1.00 96.81 212 THR A O 1
ATOM 1693 N N . GLY A 1 213 ? -23.727 -10.999 0.119 1.00 95.56 213 GLY A N 1
ATOM 1694 C CA . GLY A 1 213 ? -24.073 -9.992 -0.883 1.00 95.56 213 GLY A CA 1
ATOM 1695 C C . GLY A 1 213 ? -24.827 -8.787 -0.320 1.00 95.56 213 GLY A C 1
ATOM 1696 O O . GLY A 1 213 ? -25.238 -7.916 -1.085 1.00 95.56 213 GLY A O 1
ATOM 1697 N N . GLU A 1 214 ? -24.999 -8.699 1.000 1.00 96.75 214 GLU A N 1
ATOM 1698 C CA . GLU A 1 214 ? -25.634 -7.547 1.631 1.00 96.75 214 GLU A CA 1
ATOM 1699 C C . GLU A 1 214 ? -24.691 -6.347 1.578 1.00 96.75 214 GLU A C 1
ATOM 1701 O O . GLU A 1 214 ? -23.524 -6.424 1.976 1.00 96.75 214 GLU A O 1
ATOM 1706 N N . LYS A 1 215 ? -25.217 -5.219 1.098 1.00 95.75 215 LYS A N 1
ATOM 1707 C CA . LYS A 1 215 ? -24.481 -3.959 1.025 1.00 95.75 215 LYS A CA 1
ATOM 1708 C C . LYS A 1 215 ? -24.069 -3.502 2.425 1.00 95.75 215 LYS A C 1
ATOM 1710 O O . LYS A 1 215 ? -24.897 -3.399 3.328 1.00 95.75 215 LYS A O 1
ATOM 1715 N N . LEU A 1 216 ? -22.791 -3.181 2.587 1.00 93.81 216 LEU A N 1
ATOM 1716 C CA . LEU A 1 216 ? -22.244 -2.607 3.809 1.00 93.81 216 LEU A CA 1
ATOM 1717 C C . LEU A 1 216 ? -22.450 -1.090 3.793 1.00 93.81 216 LEU A C 1
ATOM 1719 O O . LEU A 1 216 ? -22.100 -0.407 2.830 1.00 93.81 216 LEU A O 1
ATOM 1723 N N . CYS A 1 217 ? -23.021 -0.549 4.869 1.00 77.81 217 CYS A N 1
ATOM 1724 C CA . CYS A 1 217 ? -23.163 0.894 5.026 1.00 77.81 217 CYS A CA 1
ATOM 1725 C C . CYS A 1 217 ? -21.792 1.540 5.253 1.00 77.81 217 CYS A C 1
ATOM 1727 O O . CYS A 1 217 ? -21.113 1.254 6.240 1.00 77.81 217 CYS A O 1
ATOM 1729 N N . THR A 1 218 ? -21.413 2.462 4.374 1.00 62.97 218 THR A N 1
ATOM 1730 C CA . THR A 1 218 ? -20.242 3.321 4.555 1.00 62.97 218 THR A CA 1
ATOM 1731 C C . THR A 1 218 ? -20.628 4.525 5.415 1.00 62.97 218 THR A C 1
ATOM 1733 O O . THR A 1 218 ? -21.432 5.360 4.999 1.00 62.97 218 THR A O 1
ATOM 1736 N N . CYS A 1 219 ? -20.072 4.635 6.621 1.00 51.66 219 CYS A N 1
ATOM 1737 C CA . CYS A 1 219 ? -20.212 5.841 7.439 1.00 51.66 219 CYS A CA 1
ATOM 1738 C C . CYS A 1 219 ? -19.117 6.841 7.040 1.00 51.66 219 CYS A C 1
ATOM 1740 O O . CYS A 1 219 ? -17.965 6.654 7.440 1.00 51.66 219 CYS A O 1
ATOM 1742 N N . TYR A 1 220 ? -19.475 7.867 6.261 1.00 44.94 220 TYR A N 1
ATOM 1743 C CA . TYR A 1 220 ? -18.599 9.009 5.963 1.00 44.94 220 TYR A CA 1
ATOM 1744 C C . TYR A 1 220 ? -18.357 9.852 7.225 1.00 44.94 220 TYR A C 1
ATOM 1746 O O . TYR A 1 220 ? -19.348 10.185 7.913 1.00 44.94 220 TYR A O 1
#

Foldseek 3Di:
DFEFDKDADPVVRDIDDRAGADDAPQPPPDPPDHDPQFYWDWDAFPQQKIKIWGRAQFDDCVLDDQPFFEADHIFTWMKIAPHHPDNHHIDTQPADHRGFTDWDWEAAPLRKIWTWTFRGHFQGFTWIWIDPPRPNHTDPTDGDGHKDFDCADPQFRTWIWGKDKDWYDDPHQKIKIKMWTAGQTPDPGDRDIDDIAIWMARPVVRWIDGPVRHTDDDDD

Sequence (220 aa):
VDPYVASYNHETDKWAGPFKAGESILTGRDPGMIDSHGKPAIIIDDKGYIHLVFGGHGGTQDLGKNTLGNYGRGKMIHVVTKKPMDISEWEELDNISPFGTYNQLVKMDNGDIYLCYRHGAHRSNLVYQLSTDNGRTFAPPVSILKTKQTTGTEENPDIQDSWYAWFDNGQGNDISVIYDYHVCKRPNHVGERHNCYYMVLNTDNNEWRNVTGEKLCTCY

Radius of gyration: 18.41 Å; chains: 1; bounding box: 48×37×56 Å